Protein AF-A0A0R3WK91-F1 (afdb_monomer)

Mean predicted aligned error: 16.71 Å

Foldseek 3Di:
DDPPDDDPCVVQAWDWDDDQKIWTWHDDPQWIKIKIGHVVVRWIWIDTGHLVNLQVVCVVLVHPHSSSVSVQQNVQVVVVQWDWDDPDPFKIWTWGHNDPSRIDTDIIGTDPDVVVVVVVVVVSVVVVVVVVVVVVVVVVVVVVVVVVVPPDPPDPPPPDDPDDDPDDPVPDPDDPDPDDDPDPDDDDDD

Structure (mmCIF, N/CA/C/O backbone):
data_AF-A0A0R3WK91-F1
#
_entry.id   AF-A0A0R3WK91-F1
#
loop_
_atom_site.group_PDB
_atom_site.id
_atom_site.type_symbol
_atom_site.label_atom_id
_atom_site.label_alt_id
_atom_site.label_comp_id
_atom_site.label_asym_id
_atom_site.label_entity_id
_atom_site.label_seq_id
_atom_site.pdbx_PDB_ins_code
_atom_site.Cartn_x
_atom_site.Cartn_y
_atom_site.Cartn_z
_atom_site.occupancy
_atom_site.B_iso_or_equiv
_atom_site.auth_seq_id
_atom_site.auth_comp_id
_atom_site.auth_asym_id
_atom_site.auth_atom_id
_atom_site.pdbx_PDB_model_num
ATOM 1 N N . MET A 1 1 ? 32.119 3.044 0.133 1.00 29.30 1 MET A N 1
ATOM 2 C CA . MET A 1 1 ? 31.054 2.497 -0.737 1.00 29.30 1 MET A CA 1
ATOM 3 C C . MET A 1 1 ? 29.740 3.135 -0.315 1.00 29.30 1 MET A C 1
ATOM 5 O O . MET A 1 1 ? 29.339 2.924 0.821 1.00 29.30 1 MET A O 1
ATOM 9 N N . SER A 1 2 ? 29.138 3.989 -1.148 1.00 28.25 2 SER A N 1
ATOM 10 C CA . SER A 1 2 ? 27.915 4.719 -0.774 1.00 28.25 2 SER A CA 1
ATOM 11 C C . SER A 1 2 ? 26.669 3.855 -0.975 1.00 28.25 2 SER A C 1
ATOM 13 O O . SER A 1 2 ? 26.507 3.259 -2.035 1.00 28.25 2 SER A O 1
ATOM 15 N N . LEU A 1 3 ? 25.753 3.846 -0.002 1.00 29.84 3 LEU A N 1
ATOM 16 C CA . LEU A 1 3 ? 24.452 3.153 -0.061 1.00 29.84 3 LEU A CA 1
ATOM 17 C C . LEU A 1 3 ? 23.425 3.840 -0.994 1.00 29.84 3 LEU A C 1
ATOM 19 O O . LEU A 1 3 ? 22.225 3.606 -0.882 1.00 29.84 3 LEU A O 1
ATOM 23 N N . SER A 1 4 ? 23.881 4.720 -1.888 1.00 29.00 4 SER A N 1
ATOM 24 C CA . SER A 1 4 ? 23.057 5.621 -2.703 1.00 29.00 4 SER A CA 1
ATOM 25 C C . SER A 1 4 ? 22.951 5.222 -4.181 1.00 29.00 4 SER A C 1
ATOM 27 O O . SER A 1 4 ? 22.547 6.049 -4.994 1.00 29.00 4 SER A O 1
ATOM 29 N N . GLN A 1 5 ? 23.343 4.002 -4.558 1.00 31.45 5 GLN A N 1
ATOM 30 C CA . GLN A 1 5 ? 23.278 3.517 -5.941 1.00 31.45 5 GLN A CA 1
ATOM 31 C C . GLN A 1 5 ? 22.500 2.196 -6.044 1.00 31.45 5 GLN A C 1
ATOM 33 O O . GLN A 1 5 ? 22.639 1.312 -5.202 1.00 31.45 5 GLN A O 1
ATOM 38 N N . CYS A 1 6 ? 21.712 2.083 -7.119 1.00 29.53 6 CYS A N 1
ATOM 39 C CA . CYS A 1 6 ? 21.045 0.864 -7.600 1.00 29.53 6 CYS A CA 1
ATOM 40 C C . CYS A 1 6 ? 19.837 0.325 -6.806 1.00 29.53 6 CYS A C 1
ATOM 42 O O . CYS A 1 6 ? 19.610 -0.881 -6.770 1.00 29.53 6 CYS A O 1
ATOM 44 N N . LEU A 1 7 ? 18.985 1.209 -6.278 1.00 31.64 7 LEU A N 1
ATOM 45 C CA . LEU A 1 7 ? 17.574 0.881 -6.039 1.00 31.64 7 LEU A CA 1
ATOM 46 C C . LEU A 1 7 ? 16.682 1.994 -6.595 1.00 31.64 7 LEU A C 1
ATOM 48 O O . LEU A 1 7 ? 16.335 2.944 -5.889 1.00 31.64 7 LEU A O 1
ATOM 52 N N . ASP A 1 8 ? 16.291 1.856 -7.866 1.00 35.09 8 ASP A N 1
ATOM 53 C CA . ASP A 1 8 ? 15.274 2.705 -8.495 1.00 35.09 8 ASP A CA 1
ATOM 54 C C . ASP A 1 8 ? 13.862 2.317 -8.017 1.00 35.09 8 ASP A C 1
ATOM 56 O O . ASP A 1 8 ? 12.978 1.886 -8.752 1.00 35.09 8 ASP A O 1
ATOM 60 N N . LEU A 1 9 ? 13.655 2.483 -6.711 1.00 41.78 9 LEU A N 1
ATOM 61 C CA . LEU A 1 9 ? 12.388 2.281 -6.007 1.00 41.78 9 LEU A CA 1
ATOM 62 C C . LEU A 1 9 ? 11.279 3.223 -6.500 1.00 41.78 9 LEU A C 1
ATOM 64 O O . LEU A 1 9 ? 10.124 3.085 -6.094 1.00 41.78 9 LEU A O 1
ATOM 68 N N . SER A 1 10 ? 11.622 4.209 -7.330 1.00 46.94 10 SER A N 1
ATOM 69 C CA . SER A 1 10 ? 10.759 5.316 -7.712 1.00 46.94 10 SER A CA 1
ATOM 70 C C . SER A 1 10 ? 9.452 4.839 -8.366 1.00 46.94 10 SER A C 1
ATOM 72 O O . SER A 1 10 ? 8.410 5.407 -8.060 1.00 46.94 10 SER A O 1
ATOM 74 N N . ASN A 1 11 ? 9.463 3.787 -9.196 1.00 50.16 11 ASN A N 1
ATOM 75 C CA . ASN A 1 11 ? 8.261 3.236 -9.858 1.00 50.16 11 ASN A CA 1
ATOM 76 C C . ASN A 1 11 ? 7.317 2.450 -8.916 1.00 50.16 11 ASN A C 1
ATOM 78 O O . ASN A 1 11 ? 6.222 2.052 -9.323 1.00 50.16 11 ASN A O 1
ATOM 82 N N . THR A 1 12 ? 7.738 2.196 -7.673 1.00 53.62 12 THR A N 1
ATOM 83 C CA . THR A 1 12 ? 7.001 1.398 -6.670 1.00 53.62 12 THR A CA 1
ATOM 84 C C . THR A 1 12 ? 6.735 2.128 -5.353 1.00 53.62 12 THR A C 1
ATOM 86 O O . THR A 1 12 ? 6.006 1.604 -4.520 1.00 53.62 12 THR A O 1
ATOM 89 N N . ARG A 1 13 ? 7.334 3.309 -5.152 1.00 60.69 13 ARG A N 1
ATOM 90 C CA . ARG A 1 13 ? 7.220 4.109 -3.922 1.00 60.69 13 ARG A CA 1
ATOM 91 C C . ARG A 1 13 ? 5.871 4.792 -3.773 1.00 60.69 13 ARG A C 1
ATOM 93 O O . ARG A 1 13 ? 5.310 4.746 -2.688 1.00 60.69 13 ARG A O 1
ATOM 100 N N . ASP A 1 14 ? 5.388 5.393 -4.857 1.00 66.44 14 ASP A N 1
ATOM 101 C CA . ASP A 1 14 ? 4.089 6.054 -4.911 1.00 66.44 14 ASP A CA 1
ATOM 102 C C . ASP A 1 14 ? 3.107 5.160 -5.683 1.00 66.44 14 ASP A C 1
ATOM 104 O O . ASP A 1 14 ? 3.158 5.060 -6.912 1.00 66.44 14 ASP A O 1
ATOM 108 N N . PHE A 1 15 ? 2.224 4.473 -4.957 1.00 77.31 15 PHE A N 1
ATOM 109 C CA . PHE A 1 15 ? 1.194 3.594 -5.521 1.00 77.31 15 PHE A CA 1
ATOM 110 C C . PHE A 1 15 ? -0.187 4.053 -5.064 1.00 77.31 15 PHE A C 1
ATOM 112 O O . PHE A 1 15 ? -0.410 4.212 -3.872 1.00 77.31 15 PHE A O 1
ATOM 119 N N . VAL A 1 16 ? -1.107 4.233 -6.014 1.00 80.56 16 VAL A N 1
ATOM 120 C CA . VAL A 1 16 ? -2.511 4.589 -5.765 1.00 80.56 16 VAL A CA 1
ATOM 121 C C . VAL A 1 16 ? -3.394 3.513 -6.392 1.00 80.56 16 VAL A C 1
ATOM 123 O O . VAL A 1 16 ? -3.271 3.260 -7.594 1.00 80.56 16 VAL A O 1
ATOM 126 N N . HIS A 1 17 ? -4.286 2.937 -5.593 1.00 83.25 17 HIS A N 1
ATOM 127 C CA . HIS A 1 17 ? -5.437 2.145 -6.016 1.00 83.25 17 HIS A CA 1
ATOM 128 C C . HIS A 1 17 ? -6.713 2.964 -5.796 1.00 83.25 17 HIS A C 1
ATOM 130 O O . HIS A 1 17 ? -6.799 3.707 -4.819 1.00 83.25 17 HIS A O 1
ATOM 136 N N . VAL A 1 18 ? -7.676 2.841 -6.707 1.00 80.12 18 VAL A N 1
ATOM 137 C CA . VAL A 1 18 ? -8.985 3.502 -6.636 1.00 80.12 18 VAL A CA 1
ATOM 138 C C . VAL A 1 18 ? -10.025 2.475 -7.056 1.00 80.12 18 VAL A C 1
ATOM 140 O O . VAL A 1 18 ? -9.973 1.998 -8.191 1.00 80.12 18 VAL A O 1
ATOM 143 N N . ASP A 1 19 ? -10.921 2.141 -6.138 1.00 79.56 19 ASP A N 1
ATOM 144 C CA . ASP A 1 19 ? -12.059 1.246 -6.345 1.00 79.56 19 ASP A CA 1
ATOM 145 C C . ASP A 1 19 ? -13.214 1.714 -5.435 1.00 79.56 19 ASP A C 1
ATOM 147 O O . ASP A 1 19 ? -13.523 2.906 -5.451 1.00 79.56 19 ASP A O 1
ATOM 151 N N . GLU A 1 20 ? -13.818 0.840 -4.620 1.00 81.81 20 GLU A N 1
ATOM 152 C CA . GLU A 1 20 ? -14.732 1.252 -3.537 1.00 81.81 20 GLU A CA 1
ATOM 153 C C . GLU A 1 20 ? -13.998 2.097 -2.476 1.00 81.81 20 GLU A C 1
ATOM 155 O O . GLU A 1 20 ? -14.541 3.078 -1.968 1.00 81.81 20 GLU A O 1
ATOM 160 N N . GLU A 1 21 ? -12.723 1.794 -2.209 1.00 83.12 21 GLU A N 1
ATOM 161 C CA . GLU A 1 21 ? -11.829 2.631 -1.407 1.00 83.12 21 GLU A CA 1
ATOM 162 C C . GLU A 1 21 ? -10.628 3.168 -2.206 1.00 83.12 21 GLU A C 1
ATOM 164 O O . GLU A 1 21 ? -10.251 2.660 -3.267 1.00 83.12 21 GLU A O 1
ATOM 169 N N . VAL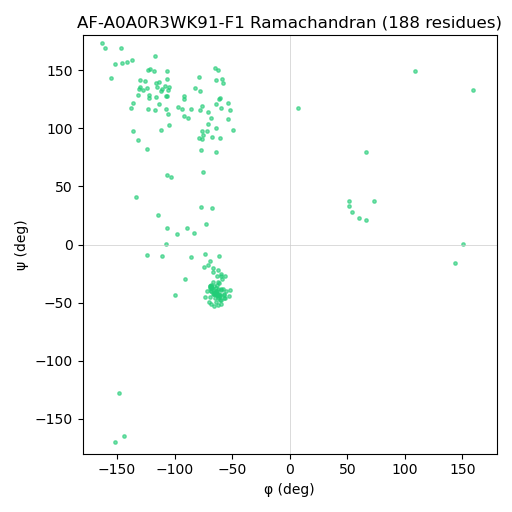 A 1 22 ? -9.987 4.212 -1.671 1.00 83.75 22 VAL A N 1
ATOM 170 C CA . VAL A 1 22 ? -8.737 4.762 -2.213 1.00 83.75 22 VAL A CA 1
ATOM 171 C C . VAL A 1 22 ? -7.582 4.357 -1.307 1.00 83.75 22 VAL A C 1
ATOM 173 O O . VAL A 1 22 ? -7.479 4.837 -0.179 1.00 83.75 22 VAL A O 1
ATOM 176 N N . ILE A 1 23 ? -6.689 3.501 -1.807 1.00 87.56 23 ILE A N 1
ATOM 177 C CA . ILE A 1 23 ? -5.503 3.034 -1.074 1.00 87.56 23 ILE A CA 1
ATOM 178 C C . ILE A 1 23 ? -4.267 3.701 -1.662 1.00 87.56 23 ILE A C 1
ATOM 180 O O . ILE A 1 23 ? -4.030 3.638 -2.868 1.00 87.56 23 ILE A O 1
ATOM 184 N N . PHE A 1 24 ? -3.455 4.315 -0.808 1.00 84.56 24 PHE A N 1
ATOM 185 C CA . PHE A 1 24 ? -2.259 5.037 -1.212 1.00 84.56 24 PHE A CA 1
ATOM 186 C C . PHE A 1 24 ? -1.034 4.643 -0.378 1.00 84.56 24 PHE A C 1
ATOM 188 O O . PHE A 1 24 ? -1.082 4.594 0.850 1.00 84.56 24 PHE A O 1
ATOM 195 N N . PHE A 1 25 ? 0.081 4.392 -1.061 1.00 85.50 25 PHE A N 1
ATOM 196 C CA . PHE A 1 25 ? 1.408 4.185 -0.487 1.00 85.50 25 PHE A CA 1
ATOM 197 C C . PHE A 1 25 ? 2.351 5.304 -0.931 1.00 85.50 25 PHE A C 1
ATOM 199 O O . PHE A 1 25 ? 2.392 5.601 -2.122 1.00 85.50 25 PHE A O 1
ATOM 206 N N . SER A 1 26 ? 3.148 5.850 -0.007 1.00 78.69 26 SER A N 1
ATOM 207 C CA . SER A 1 26 ? 4.256 6.776 -0.298 1.00 78.69 26 SER A CA 1
ATOM 208 C C . SER A 1 26 ? 5.461 6.505 0.593 1.00 78.69 26 SER A C 1
ATOM 210 O O . SER A 1 26 ? 5.303 6.029 1.717 1.00 78.69 26 SER A O 1
ATOM 212 N N . GLU A 1 27 ? 6.657 6.907 0.161 1.00 76.19 27 GLU A N 1
ATOM 213 C CA . GLU A 1 27 ? 7.785 7.078 1.083 1.00 76.19 27 GLU A CA 1
ATOM 214 C C . GLU A 1 27 ? 7.857 8.534 1.565 1.00 76.19 27 GLU A C 1
ATOM 216 O O . GLU A 1 27 ? 8.107 9.456 0.786 1.00 76.19 27 GLU A O 1
ATOM 221 N N . ILE A 1 28 ? 7.682 8.740 2.871 1.00 70.88 28 ILE A N 1
ATOM 222 C CA . ILE A 1 28 ? 7.851 10.038 3.535 1.00 70.88 28 ILE A CA 1
ATOM 223 C C . ILE A 1 28 ? 8.812 9.820 4.706 1.00 70.88 28 ILE A C 1
ATOM 225 O O . ILE A 1 28 ? 8.690 8.850 5.446 1.00 70.88 28 ILE A O 1
ATOM 229 N N . ASN A 1 29 ? 9.814 10.691 4.860 1.00 73.94 29 ASN A N 1
ATOM 230 C CA . ASN A 1 29 ? 10.773 10.654 5.975 1.00 73.94 29 ASN A CA 1
ATOM 231 C C . ASN A 1 29 ? 11.459 9.282 6.215 1.00 73.94 29 ASN A C 1
ATOM 233 O O . ASN A 1 29 ? 11.811 8.955 7.346 1.00 73.94 29 ASN A O 1
ATOM 237 N N . LYS A 1 30 ? 11.703 8.495 5.149 1.00 78.50 30 LYS A N 1
ATOM 238 C CA . LYS A 1 30 ? 12.278 7.125 5.183 1.00 78.50 30 LYS A CA 1
ATOM 239 C C . LYS A 1 30 ? 11.378 6.062 5.848 1.00 78.50 30 LYS A C 1
ATOM 241 O O . LYS A 1 30 ? 11.863 5.004 6.273 1.00 78.50 30 LYS A O 1
ATOM 246 N N . ALA A 1 31 ? 10.078 6.328 5.921 1.00 83.38 31 ALA A N 1
ATOM 247 C CA . ALA A 1 31 ? 9.035 5.379 6.286 1.00 83.38 31 ALA A CA 1
ATOM 248 C C . ALA A 1 31 ? 8.062 5.191 5.112 1.00 83.38 31 ALA A C 1
ATOM 250 O O . ALA A 1 31 ? 7.825 6.119 4.336 1.00 83.38 31 ALA A O 1
ATOM 251 N N . LEU A 1 32 ? 7.483 3.995 4.994 1.00 87.38 32 LEU A N 1
ATOM 252 C CA . LEU A 1 32 ? 6.327 3.767 4.133 1.00 87.38 32 LEU A CA 1
ATOM 253 C C . LEU A 1 32 ? 5.095 4.299 4.859 1.00 87.38 32 LEU A C 1
ATOM 255 O O . LEU A 1 32 ? 4.719 3.771 5.903 1.00 87.38 32 LEU A O 1
ATOM 259 N N . HIS A 1 33 ? 4.468 5.324 4.304 1.00 86.50 33 HIS A N 1
ATOM 260 C CA . HIS A 1 33 ? 3.160 5.774 4.743 1.00 86.50 33 HIS A CA 1
ATOM 261 C C . HIS A 1 33 ? 2.092 5.072 3.911 1.00 86.50 33 HIS A C 1
ATOM 263 O O . HIS A 1 33 ? 2.119 5.127 2.681 1.00 86.50 33 HIS A O 1
ATOM 269 N N . VAL A 1 34 ? 1.169 4.410 4.600 1.00 89.62 34 VAL A N 1
ATOM 270 C CA . VAL A 1 34 ? -0.040 3.817 4.031 1.00 89.62 34 VAL A CA 1
ATOM 271 C C . VAL A 1 34 ? -1.216 4.695 4.416 1.00 89.62 34 VAL A C 1
ATOM 273 O O . VAL A 1 34 ? -1.337 5.079 5.577 1.00 89.62 34 VAL A O 1
ATOM 276 N N . PHE A 1 35 ? -2.089 4.969 3.457 1.00 87.69 35 PHE A N 1
ATOM 277 C CA . PHE A 1 35 ? -3.353 5.6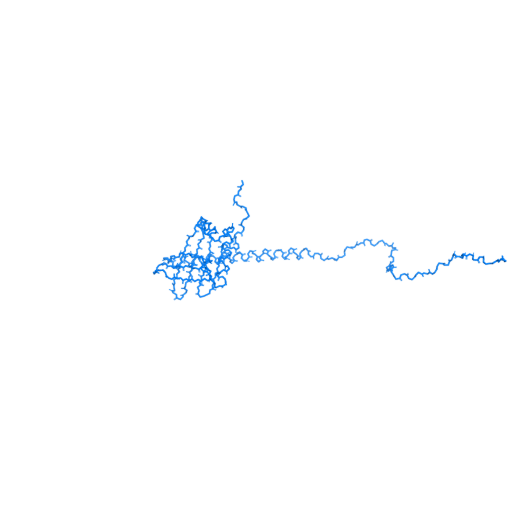62 3.644 1.00 87.69 35 PHE A CA 1
ATOM 278 C C . PHE A 1 35 ? -4.471 4.853 2.980 1.00 87.69 35 PHE A C 1
ATOM 280 O O . PHE A 1 35 ? -4.268 4.285 1.907 1.00 87.69 35 PHE A O 1
ATOM 287 N N . ALA A 1 36 ? -5.641 4.810 3.607 1.00 89.81 36 ALA A N 1
ATOM 288 C CA . ALA A 1 36 ? -6.854 4.210 3.064 1.00 89.81 36 ALA A CA 1
ATOM 289 C C . ALA A 1 36 ? -8.032 5.153 3.334 1.00 89.81 36 ALA A C 1
ATOM 291 O O . ALA A 1 36 ? -8.280 5.498 4.487 1.00 89.81 36 ALA A O 1
ATOM 292 N N . PHE A 1 37 ? -8.730 5.593 2.290 1.00 86.44 37 PHE A N 1
ATOM 293 C CA . PHE A 1 37 ? -9.917 6.443 2.391 1.00 86.44 37 PHE A CA 1
ATOM 294 C C . PHE A 1 37 ? -11.157 5.669 1.957 1.00 86.44 37 PHE A C 1
ATOM 296 O O . PHE A 1 37 ? -11.147 5.066 0.885 1.00 86.44 37 PHE A O 1
ATOM 303 N N . PHE A 1 38 ? -12.215 5.737 2.763 1.00 87.06 38 PHE A N 1
ATOM 304 C CA . PHE A 1 38 ? -13.497 5.081 2.520 1.00 87.06 38 PHE A CA 1
ATOM 305 C C . PHE A 1 38 ? -14.557 6.156 2.244 1.00 87.06 38 PHE A C 1
ATOM 307 O O . PHE A 1 38 ? -15.079 6.728 3.205 1.00 87.06 38 PHE A O 1
ATOM 314 N N . PRO A 1 39 ? -14.889 6.443 0.968 1.00 78.44 39 PRO A N 1
ATOM 315 C CA . PRO A 1 39 ? -15.876 7.458 0.600 1.00 78.44 39 PRO A CA 1
ATOM 316 C C . PRO A 1 39 ? -17.219 7.263 1.314 1.00 78.44 39 PRO A C 1
ATOM 318 O O . PRO A 1 39 ? -17.744 8.214 1.886 1.00 78.44 39 PRO A O 1
ATOM 321 N N . ASP A 1 40 ? -17.710 6.023 1.376 1.00 81.06 40 ASP A N 1
ATOM 322 C CA . ASP A 1 40 ? -19.000 5.671 1.989 1.00 81.06 40 ASP A CA 1
ATOM 323 C C . ASP A 1 40 ? -19.035 5.877 3.511 1.00 81.06 40 ASP A C 1
ATOM 32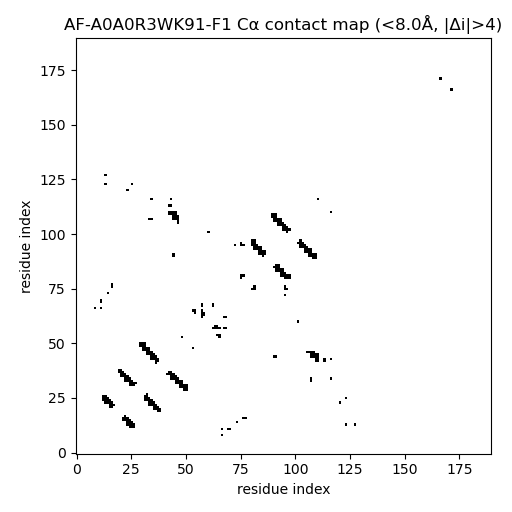5 O O . ASP A 1 40 ? -20.077 6.215 4.073 1.00 81.06 40 ASP A O 1
ATOM 329 N N . LYS A 1 41 ? -17.894 5.688 4.192 1.00 82.81 41 LYS A N 1
ATOM 330 C CA . LYS A 1 41 ? -17.747 5.976 5.630 1.00 82.81 41 LYS A CA 1
ATOM 331 C C . LYS A 1 41 ? -17.389 7.449 5.892 1.00 82.81 41 LYS A C 1
ATOM 333 O O . LYS A 1 41 ? -17.384 7.871 7.046 1.00 82.81 41 LYS A O 1
ATOM 338 N N . GLY A 1 42 ? -17.051 8.208 4.846 1.00 79.25 42 GLY A N 1
ATOM 339 C CA . GLY A 1 42 ? -16.577 9.587 4.929 1.00 79.25 42 GLY A CA 1
ATOM 340 C C . GLY A 1 42 ? -15.286 9.761 5.731 1.00 79.25 42 GLY A C 1
ATOM 341 O O . GLY A 1 42 ? -15.068 10.846 6.244 1.00 79.25 42 GLY A O 1
ATOM 342 N N . CYS A 1 43 ? -14.458 8.720 5.891 1.00 84.50 43 CYS A N 1
ATOM 343 C CA . CYS A 1 43 ? -13.301 8.751 6.791 1.00 84.50 43 CYS A CA 1
ATOM 344 C C . CYS A 1 43 ? -12.040 8.116 6.184 1.00 84.50 43 CYS A C 1
ATOM 346 O O . CYS A 1 43 ? -12.093 7.301 5.256 1.00 84.50 43 CYS A O 1
ATOM 348 N N . GLY A 1 44 ? -10.880 8.493 6.727 1.00 88.69 44 GLY A N 1
ATOM 349 C CA . GLY A 1 44 ? -9.577 7.963 6.330 1.00 88.69 44 GLY A CA 1
ATOM 350 C C . GLY A 1 44 ? -8.815 7.308 7.480 1.00 88.69 44 GLY A C 1
ATOM 351 O O . GLY A 1 44 ? -8.929 7.719 8.632 1.00 88.69 44 GLY A O 1
ATOM 352 N N . TYR A 1 45 ? -7.981 6.329 7.143 1.00 91.19 45 TYR A N 1
ATOM 353 C CA . TYR A 1 45 ? -7.042 5.652 8.034 1.00 91.19 45 TYR A CA 1
ATOM 354 C C . TYR A 1 45 ? -5.623 5.777 7.484 1.00 91.19 45 TYR A C 1
ATOM 356 O O . TYR A 1 45 ? -5.412 5.853 6.272 1.00 91.19 45 TYR A O 1
ATOM 364 N N . SER A 1 46 ? -4.635 5.793 8.372 1.00 91.00 46 SER A N 1
ATOM 365 C CA . SER A 1 46 ? -3.228 5.955 8.023 1.00 91.00 46 SER A CA 1
ATOM 366 C C . SER A 1 46 ? -2.297 5.159 8.938 1.00 91.00 46 SER A C 1
ATOM 368 O O . SER A 1 46 ? -2.641 4.829 10.070 1.00 91.00 46 SER A O 1
ATOM 370 N N . GLY A 1 47 ? -1.101 4.846 8.450 1.00 90.94 47 GLY A N 1
ATOM 371 C CA . GLY A 1 47 ? -0.048 4.199 9.231 1.00 90.94 47 GLY A CA 1
ATOM 372 C C . GLY A 1 47 ? 1.328 4.515 8.659 1.00 90.94 47 GLY A C 1
ATOM 373 O O . GLY A 1 47 ? 1.488 4.606 7.442 1.00 90.94 47 GLY A O 1
ATOM 374 N N . SER A 1 48 ? 2.325 4.694 9.528 1.00 90.62 48 SER A N 1
ATOM 375 C CA . SER A 1 48 ? 3.719 4.934 9.137 1.00 90.62 48 SER A CA 1
ATOM 376 C C . SER A 1 48 ? 4.592 3.757 9.567 1.00 90.62 48 SER A C 1
ATOM 378 O O . SER A 1 48 ? 4.668 3.419 10.748 1.00 90.62 48 SER A O 1
ATOM 380 N N . PHE A 1 49 ? 5.249 3.122 8.600 1.00 91.31 49 PHE A N 1
ATOM 381 C CA . PHE A 1 49 ? 6.000 1.885 8.784 1.00 91.31 49 PHE A CA 1
ATOM 382 C C . PHE A 1 49 ? 7.480 2.118 8.496 1.00 91.31 49 PHE A C 1
ATOM 384 O O . PHE A 1 49 ? 7.879 2.443 7.375 1.00 91.31 49 PHE A O 1
ATOM 391 N N . SER A 1 50 ? 8.318 1.958 9.521 1.00 91.19 50 SER A N 1
ATOM 392 C CA . SER A 1 50 ? 9.753 2.223 9.407 1.00 91.19 50 SER A CA 1
ATOM 393 C C . SER A 1 50 ? 10.445 1.256 8.438 1.00 91.19 50 SER A C 1
ATOM 395 O O . SER A 1 50 ? 10.072 0.089 8.308 1.00 91.19 50 SER A O 1
ATOM 397 N N . THR A 1 51 ? 11.534 1.708 7.808 1.00 89.38 51 THR A N 1
ATOM 398 C CA . THR A 1 51 ? 12.371 0.846 6.951 1.00 89.38 51 THR A CA 1
ATOM 399 C C . THR A 1 51 ? 12.890 -0.408 7.686 1.00 89.38 51 THR A C 1
ATOM 401 O O . THR A 1 51 ? 13.129 -1.435 7.050 1.00 89.38 51 THR A O 1
ATOM 404 N N . LEU A 1 52 ? 13.051 -0.360 9.017 1.00 91.00 52 LEU A N 1
ATOM 405 C CA . LEU A 1 52 ? 13.427 -1.527 9.828 1.00 91.00 52 LEU A CA 1
ATOM 406 C C . LEU A 1 52 ? 12.284 -2.545 9.911 1.00 91.00 52 LEU A C 1
ATOM 408 O O . LEU A 1 52 ? 12.497 -3.705 9.566 1.00 91.00 52 LEU A O 1
ATOM 412 N N . PHE A 1 53 ? 11.071 -2.097 10.247 1.00 93.00 53 PHE A N 1
ATOM 413 C CA . PHE A 1 53 ? 9.876 -2.945 10.260 1.00 93.00 53 PHE A CA 1
ATOM 414 C C . PHE A 1 53 ? 9.643 -3.606 8.893 1.00 93.00 53 PHE A C 1
ATOM 416 O O . PHE A 1 53 ? 9.471 -4.818 8.805 1.00 93.00 53 PHE A O 1
ATOM 423 N N . LEU A 1 54 ? 9.740 -2.845 7.797 1.00 91.31 54 LEU A N 1
ATOM 424 C CA . LEU A 1 54 ? 9.589 -3.389 6.439 1.00 91.31 54 LEU A CA 1
ATOM 425 C C . LEU A 1 54 ? 10.662 -4.437 6.096 1.00 91.31 54 LEU A C 1
ATOM 427 O O . LEU A 1 54 ? 10.385 -5.380 5.357 1.00 91.31 54 LEU A O 1
ATOM 431 N N . ARG A 1 55 ? 11.881 -4.308 6.638 1.00 92.44 55 ARG A N 1
ATOM 432 C CA . ARG A 1 55 ? 12.958 -5.298 6.470 1.00 92.44 55 ARG A CA 1
ATOM 433 C C . ARG A 1 55 ? 12.686 -6.582 7.252 1.00 92.44 55 ARG A C 1
ATOM 435 O O . ARG A 1 55 ? 12.977 -7.664 6.750 1.00 92.44 55 ARG A O 1
ATOM 442 N N . GLU A 1 56 ? 12.155 -6.469 8.464 1.00 94.25 56 GLU A N 1
ATOM 443 C CA . GLU A 1 56 ? 11.740 -7.617 9.276 1.00 94.25 56 GLU A CA 1
ATOM 444 C C . GLU A 1 56 ? 10.561 -8.345 8.632 1.00 94.25 56 GLU A C 1
ATOM 446 O O . GLU A 1 56 ? 10.596 -9.566 8.508 1.00 94.25 56 GLU A O 1
ATOM 451 N N . MET A 1 57 ? 9.581 -7.604 8.110 1.00 91.81 57 MET A N 1
ATOM 452 C CA . MET A 1 57 ? 8.468 -8.161 7.341 1.00 91.81 57 MET A CA 1
ATOM 453 C C . MET A 1 57 ? 8.944 -8.841 6.053 1.00 91.81 57 MET A C 1
ATOM 455 O O . MET A 1 57 ? 8.521 -9.959 5.777 1.00 91.81 57 MET A O 1
ATOM 459 N N . ALA A 1 58 ? 9.873 -8.238 5.302 1.00 91.94 58 ALA A N 1
ATOM 460 C CA . ALA A 1 58 ? 10.452 -8.879 4.121 1.00 91.94 58 ALA A CA 1
ATOM 461 C C . ALA A 1 58 ? 11.095 -10.233 4.475 1.00 91.94 58 ALA A C 1
ATOM 463 O O . ALA A 1 58 ? 10.799 -11.232 3.830 1.00 91.94 58 ALA A O 1
ATOM 464 N N . ARG A 1 59 ? 11.889 -10.292 5.555 1.00 93.56 59 ARG A N 1
ATOM 465 C CA . ARG A 1 59 ? 12.494 -11.541 6.052 1.00 93.56 59 ARG A CA 1
ATOM 466 C C . ARG A 1 59 ? 11.466 -12.560 6.544 1.00 93.56 59 ARG A C 1
ATOM 468 O O . ARG A 1 59 ? 11.628 -13.739 6.280 1.00 93.56 59 ARG A O 1
ATOM 475 N N . LYS A 1 60 ? 10.424 -12.122 7.257 1.00 92.25 60 LYS A N 1
ATOM 476 C CA . LYS A 1 60 ? 9.382 -12.997 7.827 1.00 92.25 60 LYS A CA 1
ATOM 477 C C . LYS A 1 60 ? 8.577 -13.749 6.759 1.00 92.25 60 LYS A C 1
ATOM 479 O O . LYS A 1 60 ? 8.038 -14.810 7.053 1.00 92.25 60 LYS A O 1
ATOM 484 N N . PHE A 1 61 ? 8.482 -13.187 5.556 1.00 90.88 61 PHE A N 1
ATOM 485 C CA . PHE A 1 61 ? 7.760 -13.754 4.415 1.00 90.88 61 PHE A CA 1
ATOM 486 C C . PHE A 1 61 ? 8.704 -14.130 3.251 1.00 90.88 61 PHE A C 1
ATOM 488 O O . PHE A 1 61 ? 8.283 -14.134 2.097 1.00 90.88 61 PHE A O 1
ATOM 495 N N . ASP A 1 62 ? 9.983 -14.404 3.546 1.00 92.94 62 ASP A N 1
ATOM 496 C CA . ASP A 1 62 ? 11.013 -14.872 2.600 1.00 92.94 62 ASP A CA 1
ATOM 497 C C . ASP A 1 62 ? 11.217 -14.010 1.331 1.00 92.94 62 ASP A C 1
ATOM 499 O O . ASP A 1 62 ? 11.693 -14.474 0.291 1.00 92.94 62 ASP A O 1
ATOM 503 N N . PHE A 1 63 ? 10.932 -12.706 1.410 1.00 91.44 63 PHE A N 1
ATOM 504 C CA . PHE A 1 63 ? 11.273 -11.753 0.355 1.00 91.44 63 PHE A CA 1
ATOM 505 C C . PHE A 1 63 ? 12.759 -11.381 0.408 1.00 91.44 63 PHE A C 1
ATOM 507 O O . PHE A 1 63 ? 13.288 -10.963 1.440 1.00 91.44 63 PHE A O 1
ATOM 514 N N . SER A 1 64 ? 13.421 -11.426 -0.751 1.00 90.56 64 SER A N 1
ATOM 515 C CA . SER A 1 64 ? 14.848 -11.101 -0.893 1.00 90.56 64 SER A CA 1
ATOM 516 C C . SER A 1 64 ? 15.206 -9.668 -0.472 1.00 90.56 64 SER A C 1
ATOM 518 O O . SER A 1 64 ? 16.339 -9.405 -0.068 1.00 90.56 64 SER A O 1
ATOM 520 N N . ASN A 1 65 ? 14.260 -8.728 -0.569 1.00 89.44 65 ASN A N 1
ATOM 521 C CA . ASN A 1 65 ? 14.408 -7.338 -0.148 1.00 89.44 65 ASN A CA 1
ATOM 522 C C . ASN A 1 65 ? 13.037 -6.637 0.003 1.00 89.44 65 ASN A C 1
ATOM 524 O O . ASN A 1 65 ? 11.991 -7.169 -0.370 1.00 89.44 65 ASN A O 1
ATOM 528 N N . ILE A 1 66 ? 13.056 -5.403 0.523 1.00 89.38 66 ILE A N 1
ATOM 529 C CA . ILE A 1 66 ? 11.856 -4.564 0.708 1.00 89.38 66 ILE A CA 1
ATOM 530 C C . ILE A 1 66 ? 11.168 -4.245 -0.633 1.00 89.38 66 ILE A C 1
ATOM 532 O O . ILE A 1 66 ? 9.947 -4.158 -0.684 1.00 89.38 66 ILE A O 1
ATOM 536 N N . HIS A 1 67 ? 11.910 -4.095 -1.733 1.00 86.19 67 HIS A N 1
ATOM 537 C CA . HIS A 1 67 ? 11.317 -3.784 -3.038 1.00 86.19 67 HIS A CA 1
ATOM 538 C C . HIS A 1 67 ? 10.432 -4.934 -3.547 1.00 86.19 67 HIS A C 1
ATOM 540 O O . HIS A 1 67 ? 9.308 -4.688 -3.974 1.00 86.19 67 HIS A O 1
ATOM 546 N N . SER A 1 68 ? 10.877 -6.187 -3.406 1.00 89.06 68 SER A N 1
ATOM 547 C CA . SER A 1 68 ? 10.079 -7.378 -3.728 1.00 89.06 68 SER A CA 1
ATOM 548 C C . SER A 1 68 ? 8.813 -7.490 -2.870 1.00 89.06 68 SER A C 1
ATOM 550 O O . SER A 1 68 ? 7.756 -7.833 -3.395 1.00 89.06 68 SER A O 1
ATOM 552 N N . LEU A 1 69 ? 8.896 -7.133 -1.583 1.00 90.38 69 LEU A N 1
ATOM 553 C CA . LEU A 1 69 ? 7.736 -7.039 -0.689 1.00 90.38 69 LEU A CA 1
ATOM 554 C C . LEU A 1 69 ? 6.724 -5.979 -1.173 1.00 90.38 69 LEU A C 1
ATOM 556 O O . LEU A 1 69 ? 5.523 -6.242 -1.200 1.00 90.38 69 LEU A O 1
ATOM 560 N N . LEU A 1 70 ? 7.197 -4.793 -1.575 1.00 89.56 70 LEU A N 1
ATOM 561 C CA . LEU A 1 70 ? 6.340 -3.699 -2.058 1.00 89.56 70 LEU A CA 1
ATOM 562 C C . LEU A 1 70 ? 5.702 -4.002 -3.423 1.00 89.56 70 LEU A C 1
ATOM 564 O O . LEU A 1 70 ? 4.534 -3.675 -3.626 1.00 89.56 70 LEU A O 1
ATOM 568 N N . ILE A 1 71 ? 6.426 -4.663 -4.336 1.00 88.19 71 ILE A N 1
ATOM 569 C CA . ILE A 1 71 ? 5.862 -5.173 -5.599 1.00 88.19 71 ILE A CA 1
ATOM 570 C C . ILE A 1 71 ? 4.741 -6.169 -5.297 1.00 88.19 71 ILE A C 1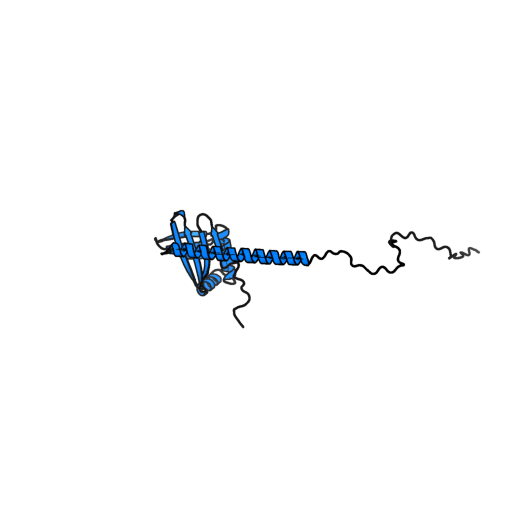
ATOM 572 O O . ILE A 1 71 ? 3.620 -5.986 -5.763 1.00 88.19 71 ILE A O 1
ATOM 576 N N . TRP A 1 72 ? 5.005 -7.166 -4.447 1.00 91.44 72 TRP A N 1
ATOM 577 C CA . TRP A 1 72 ? 3.996 -8.150 -4.057 1.00 91.44 72 TRP A CA 1
ATOM 578 C C . TRP A 1 72 ? 2.762 -7.487 -3.430 1.00 91.44 72 TRP A C 1
ATOM 580 O O . TRP A 1 72 ? 1.640 -7.835 -3.789 1.00 91.44 72 TRP A O 1
ATOM 590 N N . ALA A 1 73 ? 2.944 -6.499 -2.548 1.00 90.50 73 ALA A N 1
ATOM 591 C CA . ALA A 1 73 ? 1.841 -5.760 -1.930 1.00 90.50 73 ALA A CA 1
ATOM 592 C C . ALA A 1 73 ? 0.986 -5.032 -2.982 1.00 90.50 73 ALA A C 1
ATOM 594 O O . ALA A 1 73 ? -0.238 -5.178 -3.001 1.00 90.50 73 ALA A O 1
ATOM 595 N N . ARG A 1 74 ? 1.634 -4.322 -3.916 1.00 88.75 74 ARG A N 1
ATOM 596 C CA . ARG A 1 74 ? 0.984 -3.679 -5.067 1.00 88.75 74 ARG A CA 1
ATOM 597 C C . ARG A 1 74 ? 0.210 -4.679 -5.929 1.00 88.75 74 ARG A C 1
ATOM 599 O O . ARG A 1 74 ? -0.911 -4.369 -6.332 1.00 88.75 74 ARG A O 1
ATOM 606 N N . ASP A 1 75 ? 0.765 -5.857 -6.195 1.00 89.00 75 ASP A N 1
ATOM 607 C CA . ASP A 1 75 ? 0.109 -6.894 -7.001 1.00 89.00 75 ASP A CA 1
ATOM 608 C C . ASP A 1 75 ? -1.105 -7.500 -6.282 1.00 89.00 75 ASP A C 1
ATOM 610 O O . ASP A 1 75 ? -2.127 -7.784 -6.911 1.00 89.00 75 ASP A O 1
ATOM 614 N N . ARG A 1 76 ? -1.039 -7.670 -4.951 1.00 91.56 76 ARG A N 1
ATOM 615 C CA . ARG A 1 76 ? -2.199 -8.094 -4.150 1.00 91.56 76 ARG A CA 1
ATOM 616 C C . ARG A 1 76 ? -3.308 -7.053 -4.158 1.00 91.56 76 ARG A C 1
ATOM 618 O O . ARG A 1 76 ? -4.459 -7.442 -4.328 1.00 91.56 76 ARG A O 1
ATOM 625 N N . ILE A 1 77 ? -2.979 -5.768 -4.045 1.00 89.75 77 ILE A N 1
ATOM 626 C CA . ILE A 1 77 ? -3.984 -4.698 -4.085 1.00 89.75 77 ILE A CA 1
ATOM 627 C C . ILE A 1 77 ? -4.592 -4.573 -5.481 1.00 89.75 77 ILE A C 1
ATOM 629 O O . ILE A 1 77 ? -5.801 -4.678 -5.640 1.00 89.75 77 ILE A O 1
ATOM 633 N N . SER A 1 78 ? -3.757 -4.473 -6.516 1.00 87.06 78 SER A N 1
ATOM 634 C CA . SER A 1 78 ? -4.217 -4.350 -7.907 1.00 87.06 78 SER A CA 1
ATOM 635 C C . SER A 1 78 ? -5.082 -5.538 -8.355 1.00 87.06 78 SER A C 1
ATOM 637 O O . SER A 1 78 ? -5.971 -5.374 -9.183 1.00 87.06 78 SER A O 1
ATOM 639 N N . GLY A 1 79 ? -4.842 -6.730 -7.797 1.00 88.00 79 GLY A N 1
ATOM 640 C CA . GLY A 1 79 ? -5.643 -7.934 -8.025 1.00 88.00 79 GLY A CA 1
ATOM 641 C C . GLY A 1 79 ? -6.830 -8.137 -7.073 1.00 88.00 79 GLY A C 1
ATOM 642 O O . GLY A 1 79 ? -7.318 -9.266 -7.010 1.00 88.00 79 GLY A O 1
ATOM 643 N N . LYS A 1 80 ? -7.247 -7.117 -6.303 1.00 88.19 80 LYS A N 1
ATOM 644 C CA . LYS A 1 80 ? -8.326 -7.168 -5.290 1.00 88.19 80 LYS A CA 1
ATOM 645 C C . LYS A 1 80 ? -8.194 -8.319 -4.277 1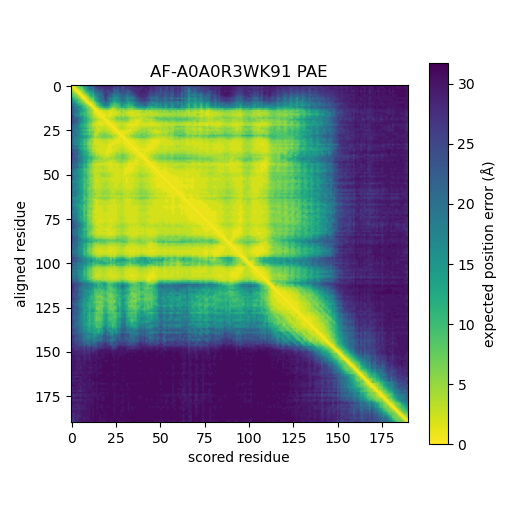.00 88.19 80 LYS A C 1
ATOM 647 O O . LYS A 1 80 ? -9.166 -8.954 -3.880 1.00 88.19 80 LYS A O 1
ATOM 652 N N . ARG A 1 81 ? -6.959 -8.627 -3.862 1.00 92.81 81 ARG A N 1
ATOM 653 C CA . ARG A 1 81 ? -6.627 -9.648 -2.848 1.00 92.81 81 ARG A CA 1
ATOM 654 C C . ARG A 1 81 ? -6.212 -8.988 -1.542 1.00 92.81 81 ARG A C 1
ATOM 656 O O . ARG A 1 81 ? -5.088 -9.178 -1.077 1.00 92.81 81 ARG A O 1
ATOM 663 N N . TYR A 1 82 ? -7.110 -8.197 -0.978 1.00 93.06 82 TYR A N 1
ATOM 664 C CA . TYR A 1 82 ? -6.940 -7.542 0.310 1.00 93.06 82 TYR A CA 1
ATOM 665 C C . TYR A 1 82 ? -8.288 -7.425 1.023 1.00 93.06 82 TYR A C 1
ATOM 667 O O . TYR A 1 82 ? -9.335 -7.687 0.435 1.00 93.06 82 TYR A O 1
ATOM 675 N N . SER A 1 83 ? -8.251 -7.055 2.296 1.00 93.81 83 SER A N 1
ATOM 676 C CA . SER A 1 83 ? -9.431 -6.745 3.091 1.00 93.81 83 SER A CA 1
ATOM 677 C C . SER A 1 83 ? -9.093 -5.751 4.194 1.00 93.81 83 SER A C 1
ATOM 679 O O . SER A 1 83 ? -7.953 -5.668 4.664 1.00 93.81 83 SER A O 1
ATOM 681 N N . PHE A 1 84 ? -10.110 -5.022 4.634 1.00 93.62 84 PHE A N 1
ATOM 682 C CA . PHE A 1 84 ? -10.064 -4.199 5.832 1.00 93.62 84 PHE A CA 1
ATOM 683 C C . PHE A 1 84 ? -10.966 -4.824 6.894 1.00 93.62 84 PHE A C 1
ATOM 685 O O . PHE A 1 84 ? -12.083 -5.246 6.605 1.00 93.62 84 PHE A O 1
ATOM 692 N N . GLN A 1 85 ? -10.458 -4.922 8.118 1.00 94.06 85 GLN A N 1
ATOM 693 C CA . GLN A 1 85 ? -11.194 -5.409 9.278 1.00 94.06 85 GLN A CA 1
ATOM 694 C C . GLN A 1 85 ? -11.158 -4.326 10.353 1.00 94.06 85 GLN A C 1
ATOM 696 O O . GLN A 1 85 ? -10.080 -4.003 10.854 1.00 94.06 85 GLN A O 1
ATOM 701 N N . ASP A 1 86 ? -12.321 -3.788 10.710 1.00 91.88 86 ASP A N 1
ATOM 702 C CA . ASP A 1 86 ? -12.460 -2.864 11.836 1.00 91.88 86 ASP A CA 1
ATOM 703 C C . ASP A 1 86 ? -12.007 -3.588 13.129 1.00 91.88 86 ASP A C 1
ATOM 705 O O . ASP A 1 86 ? -12.431 -4.715 13.404 1.00 91.88 86 ASP A O 1
ATOM 709 N N . VAL A 1 87 ? -11.073 -2.987 13.878 1.00 91.75 87 VAL A N 1
ATOM 710 C CA . VAL A 1 87 ? -10.537 -3.522 15.150 1.00 91.75 87 VAL A CA 1
ATOM 711 C C . VAL A 1 87 ? -11.221 -2.833 16.331 1.00 91.75 87 VAL A C 1
ATOM 713 O O . VAL A 1 87 ? -11.627 -3.494 17.284 1.00 91.75 87 VAL A O 1
ATOM 716 N N . ASP A 1 88 ? -11.371 -1.515 16.230 1.00 90.12 88 ASP A N 1
ATOM 717 C CA . ASP A 1 88 ? -12.148 -0.642 17.109 1.00 90.12 88 ASP A CA 1
ATOM 718 C C . ASP A 1 88 ? -12.625 0.581 16.285 1.00 90.12 88 ASP A C 1
ATOM 720 O O . ASP A 1 88 ? -12.522 0.567 15.057 1.00 90.12 88 ASP A O 1
ATOM 724 N N . SER A 1 89 ? -13.182 1.626 16.912 1.00 83.31 89 SER A N 1
ATOM 725 C CA . SER A 1 89 ? -13.677 2.807 16.177 1.00 83.31 89 SER A CA 1
ATOM 726 C C . SER A 1 89 ? -12.572 3.630 15.502 1.00 83.31 89 SER A C 1
ATOM 728 O O . SER A 1 89 ? -12.835 4.321 14.516 1.00 83.31 89 SER A O 1
ATOM 730 N N . GLU A 1 90 ? -11.340 3.535 16.007 1.00 90.06 90 GLU A N 1
ATOM 731 C CA . GLU A 1 90 ? -10.187 4.326 15.580 1.00 90.06 90 GLU A CA 1
ATOM 732 C C . GLU A 1 90 ? -9.132 3.497 14.837 1.00 90.06 90 GLU A C 1
ATOM 734 O O . GLU A 1 90 ? -8.212 4.066 14.261 1.00 90.06 90 GLU A O 1
ATOM 739 N N . ASN A 1 91 ? -9.230 2.166 14.815 1.00 93.00 91 ASN A N 1
ATOM 740 C CA . ASN A 1 91 ? -8.225 1.290 14.217 1.00 93.00 91 ASN A CA 1
ATOM 741 C C . ASN A 1 91 ? -8.827 0.269 13.253 1.00 93.00 91 ASN A C 1
ATOM 743 O O . ASN A 1 91 ? -9.781 -0.445 13.562 1.00 93.00 91 ASN A O 1
ATOM 747 N N . VAL A 1 92 ? -8.166 0.120 12.107 1.00 94.94 92 VAL A N 1
ATOM 748 C CA . VAL A 1 92 ? -8.487 -0.865 11.075 1.00 94.94 92 VAL A CA 1
ATOM 749 C C . VAL A 1 92 ? -7.258 -1.718 10.783 1.00 94.94 92 VAL A C 1
ATOM 751 O O . VAL A 1 92 ? -6.144 -1.224 10.603 1.00 94.94 92 VAL A O 1
ATOM 754 N N . ARG A 1 93 ? -7.460 -3.031 10.690 1.00 96.00 93 ARG A N 1
ATOM 755 C CA . ARG A 1 93 ? -6.464 -3.981 10.199 1.00 96.00 93 ARG A CA 1
ATOM 756 C C . ARG A 1 93 ? -6.602 -4.111 8.687 1.00 96.00 93 ARG A C 1
ATOM 758 O O . ARG A 1 93 ? -7.541 -4.730 8.193 1.00 96.00 93 ARG A O 1
ATOM 765 N N . PHE A 1 94 ? -5.630 -3.575 7.963 1.00 95.50 94 PHE A N 1
ATOM 766 C CA . PHE A 1 94 ? -5.478 -3.762 6.526 1.00 95.50 94 PHE A CA 1
ATOM 767 C C . PHE A 1 94 ? -4.689 -5.044 6.252 1.00 95.50 94 PHE A C 1
ATOM 769 O O . PHE A 1 94 ? -3.529 -5.149 6.647 1.00 95.50 94 PHE A O 1
ATOM 776 N N . THR A 1 95 ? -5.298 -6.029 5.596 1.00 94.94 95 THR A N 1
ATOM 777 C CA . THR A 1 95 ? -4.664 -7.316 5.279 1.00 94.94 95 THR A CA 1
ATOM 778 C C . THR A 1 95 ? -4.539 -7.497 3.775 1.00 94.94 95 THR A C 1
ATOM 780 O O . THR A 1 95 ? -5.522 -7.405 3.052 1.00 94.94 95 THR A O 1
ATOM 783 N N . MET A 1 96 ? -3.333 -7.797 3.299 1.00 94.31 96 MET A N 1
ATOM 784 C CA . MET A 1 96 ? -3.027 -8.113 1.903 1.00 94.31 96 MET A CA 1
ATOM 785 C C . MET A 1 96 ? -2.717 -9.604 1.765 1.00 94.31 96 MET A C 1
ATOM 787 O O . MET A 1 96 ? -1.954 -10.152 2.556 1.00 94.31 96 MET A O 1
ATOM 791 N N . GLY A 1 97 ? -3.258 -10.251 0.736 1.00 90.69 97 GLY A N 1
ATOM 792 C CA . GLY A 1 97 ? -3.128 -11.686 0.484 1.00 90.69 97 GLY A CA 1
ATOM 793 C C . GLY A 1 97 ? -4.430 -12.459 0.719 1.00 90.69 97 GLY A C 1
ATOM 794 O O . GLY A 1 97 ? -5.252 -12.108 1.561 1.00 90.69 97 GLY A O 1
ATOM 795 N N . SER A 1 98 ? -4.615 -13.546 -0.033 1.00 74.62 98 SER A N 1
ATOM 796 C CA . SER A 1 98 ? -5.834 -14.375 -0.021 1.00 74.62 98 SER A CA 1
ATOM 797 C C . SER A 1 98 ? -5.661 -15.738 0.665 1.00 74.62 98 SER A C 1
ATOM 799 O O . SER A 1 98 ? -6.591 -16.536 0.676 1.00 74.62 98 SER A O 1
ATOM 801 N N . VAL A 1 99 ? -4.468 -16.044 1.185 1.00 82.12 99 VAL A N 1
ATOM 802 C CA . VAL A 1 99 ? -4.130 -17.328 1.823 1.00 82.12 99 VAL A CA 1
ATOM 803 C C . VAL A 1 99 ? -3.434 -17.026 3.144 1.00 82.12 99 VAL A C 1
ATOM 805 O O . VAL A 1 99 ? -2.465 -16.274 3.141 1.00 82.12 99 VAL A O 1
ATOM 808 N N . LEU A 1 100 ? -3.891 -17.624 4.250 1.00 76.69 100 LEU A N 1
ATOM 809 C CA . LEU A 1 100 ? -3.418 -17.330 5.616 1.00 76.69 100 LEU A CA 1
ATOM 810 C C . LEU A 1 100 ? -1.887 -17.391 5.777 1.00 76.69 100 LEU A C 1
ATOM 812 O O . LEU A 1 100 ? -1.301 -16.543 6.441 1.00 76.69 100 LEU A O 1
ATOM 816 N N . SER A 1 101 ? -1.221 -18.356 5.134 1.00 76.94 101 SER A N 1
ATOM 817 C CA . SER A 1 101 ? 0.245 -18.501 5.173 1.00 76.94 101 SER A CA 1
ATOM 818 C C . SER A 1 101 ? 1.012 -17.395 4.435 1.00 76.94 101 SER A C 1
ATOM 820 O O . SER A 1 101 ? 2.216 -17.262 4.614 1.00 76.94 101 SER A O 1
ATOM 822 N N . HIS A 1 102 ? 0.324 -16.605 3.610 1.00 81.94 102 HIS A N 1
ATOM 823 C CA . HIS A 1 102 ? 0.875 -15.530 2.785 1.00 81.94 102 HIS A CA 1
ATOM 824 C C . HIS A 1 102 ? 0.012 -14.264 2.917 1.00 81.94 102 HIS A C 1
ATOM 826 O O . HIS A 1 102 ? -0.292 -13.598 1.924 1.00 81.94 102 HIS A O 1
ATOM 832 N N . GLN A 1 103 ? -0.427 -13.963 4.142 1.00 90.75 103 GLN A N 1
ATOM 833 C CA . GLN A 1 103 ? -1.157 -12.744 4.473 1.00 90.75 103 GLN A CA 1
ATOM 834 C C . GLN A 1 103 ? -0.289 -11.783 5.276 1.00 90.75 103 GLN A C 1
ATOM 836 O O . GLN A 1 103 ? 0.272 -12.140 6.310 1.00 90.75 103 GLN A O 1
ATOM 841 N N . LEU A 1 104 ? -0.215 -10.542 4.801 1.00 91.50 104 LEU A N 1
ATOM 842 C CA . LEU A 1 104 ? 0.459 -9.450 5.481 1.00 91.50 104 LEU A CA 1
ATOM 843 C C . LEU A 1 104 ? -0.585 -8.490 6.039 1.00 91.50 104 LEU A C 1
ATOM 845 O O . LEU A 1 104 ? -1.305 -7.856 5.271 1.00 91.50 104 LEU A O 1
ATOM 849 N N . SER A 1 105 ? -0.634 -8.357 7.362 1.00 93.06 105 SER A N 1
ATOM 850 C CA . SER A 1 105 ? -1.521 -7.412 8.042 1.00 93.06 105 SER A CA 1
ATOM 851 C C . SER A 1 105 ? -0.746 -6.208 8.575 1.00 93.06 105 SER A C 1
ATOM 853 O O . SER A 1 105 ? 0.281 -6.360 9.236 1.00 93.06 105 SER A O 1
ATOM 855 N N . LEU A 1 106 ? -1.276 -5.019 8.310 1.00 94.25 106 LEU A N 1
ATOM 856 C CA . LEU A 1 106 ? -0.848 -3.732 8.845 1.00 94.25 106 LEU A CA 1
ATOM 857 C C . LEU A 1 106 ? -1.993 -3.153 9.682 1.00 94.25 106 LEU A C 1
ATOM 859 O O . LEU A 1 106 ? -3.155 -3.247 9.290 1.00 94.25 106 LEU A O 1
ATOM 863 N N . GLN A 1 107 ? -1.680 -2.551 10.825 1.00 94.81 107 GLN A N 1
ATOM 864 C CA . GLN A 1 107 ? -2.656 -1.770 11.584 1.00 94.81 107 GLN A CA 1
ATOM 865 C C . GLN A 1 107 ? -2.574 -0.311 11.136 1.00 94.81 107 GLN A C 1
ATOM 867 O O . GLN A 1 107 ? -1.487 0.264 11.104 1.00 94.81 107 GLN A O 1
ATOM 872 N N . LEU A 1 108 ? -3.718 0.256 10.767 1.00 94.69 108 LEU A N 1
ATOM 873 C CA . LEU A 1 108 ? -3.890 1.659 10.415 1.00 94.69 108 LEU A CA 1
ATOM 874 C C . LEU A 1 108 ? -4.784 2.308 11.472 1.00 94.69 108 LEU A C 1
ATOM 876 O O . LEU A 1 108 ? -5.771 1.706 11.897 1.00 94.69 108 LEU A O 1
ATOM 880 N N . SER A 1 109 ? -4.460 3.533 11.863 1.00 94.00 109 SER A N 1
ATOM 881 C CA . SER A 1 109 ? -5.255 4.333 12.796 1.00 94.00 109 SER A CA 1
ATOM 882 C C . SER A 1 109 ? -5.971 5.450 12.043 1.00 94.00 109 SER A C 1
ATOM 884 O O . SER A 1 109 ? -5.493 5.918 11.005 1.00 94.00 109 SER A O 1
ATOM 886 N N . ARG A 1 110 ? -7.141 5.856 12.528 1.00 90.88 110 ARG A N 1
ATOM 887 C CA . ARG A 1 110 ? -7.983 6.879 11.918 1.00 90.88 110 ARG A CA 1
ATOM 888 C C . ARG A 1 110 ? -7.210 8.187 11.798 1.00 90.88 110 ARG A C 1
ATOM 890 O O . ARG A 1 110 ? -6.443 8.565 12.679 1.00 90.88 110 ARG A O 1
ATOM 897 N N . SER A 1 111 ? -7.383 8.865 10.673 1.00 86.00 111 SER A N 1
ATOM 898 C CA . SER A 1 111 ? -6.814 10.186 10.460 1.00 86.00 111 SER A CA 1
ATOM 899 C C . SER A 1 111 ? -7.636 11.211 11.240 1.00 86.00 111 SER A C 1
ATOM 901 O O . SER A 1 111 ? -8.823 11.374 10.976 1.00 86.00 111 SER A O 1
ATOM 903 N N . GLU A 1 112 ? -7.003 11.907 12.186 1.00 76.12 112 GLU A N 1
ATOM 904 C CA . GLU A 1 112 ? -7.634 12.989 12.959 1.00 76.12 112 GLU A CA 1
ATOM 905 C C . GLU A 1 112 ? -7.981 14.213 12.091 1.00 76.12 112 GLU A C 1
ATOM 907 O O . GLU A 1 112 ? -8.824 15.023 12.470 1.00 76.12 112 GLU A O 1
ATOM 912 N N . ASN A 1 113 ? -7.337 14.356 10.925 1.00 70.69 113 ASN A N 1
ATOM 913 C CA . ASN A 1 113 ? -7.548 15.472 10.012 1.00 70.69 113 ASN A CA 1
ATOM 914 C C . ASN A 1 113 ? -7.643 15.010 8.549 1.00 70.69 113 ASN A C 1
ATOM 916 O O . ASN A 1 113 ? -6.645 14.857 7.842 1.00 70.69 113 ASN A O 1
ATOM 920 N N . GLU A 1 114 ? -8.873 14.868 8.064 1.00 66.62 114 GLU A N 1
ATOM 921 C CA . GLU A 1 114 ? -9.174 14.490 6.679 1.00 66.62 114 GLU A CA 1
ATOM 922 C C . GLU A 1 114 ? -8.618 15.488 5.650 1.00 66.62 114 GLU A C 1
ATOM 924 O O . GLU A 1 114 ? -8.292 15.091 4.530 1.00 66.62 114 GLU A O 1
ATOM 929 N N . THR A 1 115 ? -8.411 16.762 6.014 1.00 67.81 115 THR A N 1
ATOM 930 C CA . THR A 1 115 ? -7.767 17.718 5.096 1.00 67.81 115 THR A CA 1
ATOM 931 C C . THR A 1 115 ? -6.295 17.391 4.854 1.00 67.81 115 THR A C 1
ATOM 933 O O . THR A 1 115 ? -5.844 17.501 3.715 1.00 67.81 115 THR A O 1
ATOM 936 N N . ASP A 1 116 ? -5.560 16.894 5.855 1.00 64.06 116 ASP A N 1
ATOM 937 C CA . ASP A 1 116 ? -4.178 16.434 5.665 1.00 64.06 116 ASP A CA 1
ATOM 938 C C . ASP A 1 116 ? -4.122 15.165 4.806 1.00 64.06 116 ASP A C 1
ATOM 940 O O . ASP A 1 116 ? -3.219 15.020 3.978 1.00 64.06 116 ASP A O 1
ATOM 944 N N . LEU A 1 117 ? -5.119 14.283 4.932 1.00 66.06 117 LEU A N 1
ATOM 945 C CA . LEU A 1 117 ? -5.279 13.094 4.090 1.00 66.06 117 LEU A CA 1
ATOM 946 C C . LEU A 1 117 ? -5.525 13.473 2.617 1.00 66.06 117 LEU A C 1
ATOM 948 O O . LEU A 1 117 ? -4.824 12.991 1.724 1.00 66.06 117 LEU A O 1
ATOM 952 N N . VAL A 1 118 ? -6.468 14.385 2.360 1.00 68.31 118 VAL A N 1
ATOM 953 C CA . VAL A 1 118 ? -6.770 14.903 1.013 1.00 68.31 118 VAL A CA 1
ATOM 954 C C . VAL A 1 118 ? -5.574 15.663 0.434 1.00 68.31 118 VAL A C 1
ATOM 956 O O . VAL A 1 118 ? -5.243 15.485 -0.737 1.00 68.31 118 VAL A O 1
ATOM 959 N N . VAL A 1 119 ? -4.862 16.455 1.240 1.00 68.75 119 VAL A N 1
ATOM 960 C CA . VAL A 1 119 ? -3.639 17.157 0.818 1.00 68.75 119 VAL A CA 1
ATOM 961 C C . VAL A 1 119 ? -2.495 16.180 0.525 1.00 68.75 119 VAL A C 1
ATOM 963 O O . VAL A 1 119 ? -1.741 16.404 -0.425 1.00 68.75 119 VAL A O 1
ATOM 966 N N . ALA A 1 120 ? -2.350 15.092 1.288 1.00 63.78 120 ALA A N 1
ATOM 967 C CA . ALA A 1 120 ? -1.369 14.042 1.015 1.00 63.78 120 ALA A CA 1
ATOM 968 C C . ALA A 1 120 ? -1.682 13.311 -0.302 1.00 63.78 120 ALA A C 1
ATOM 970 O O . ALA A 1 120 ? -0.791 13.178 -1.145 1.00 63.78 120 ALA A O 1
ATOM 971 N N . LEU A 1 121 ? -2.946 12.931 -0.519 1.00 67.69 121 LEU A N 1
ATOM 972 C CA . LEU A 1 121 ? -3.434 12.344 -1.771 1.00 67.69 121 LEU A CA 1
ATOM 973 C C . LEU A 1 121 ? -3.223 13.291 -2.963 1.00 67.69 121 LEU A C 1
ATOM 975 O O . LEU A 1 121 ? -2.662 12.881 -3.977 1.00 67.69 121 LEU A O 1
ATOM 979 N N . ALA A 1 122 ? -3.582 14.570 -2.838 1.00 67.81 122 ALA A N 1
ATOM 980 C CA . ALA A 1 122 ? -3.388 15.565 -3.893 1.00 67.81 122 ALA A CA 1
ATOM 981 C C . ALA A 1 122 ? -1.899 15.761 -4.234 1.00 67.81 122 ALA A C 1
ATOM 983 O O . ALA A 1 122 ? -1.522 15.718 -5.404 1.00 67.81 122 ALA A O 1
ATOM 984 N N . LYS A 1 123 ? -1.023 15.897 -3.226 1.00 67.12 123 LYS A N 1
ATOM 985 C CA . LYS A 1 123 ? 0.437 15.985 -3.427 1.00 67.12 123 LYS A CA 1
ATOM 986 C C . LYS A 1 123 ? 0.996 14.738 -4.117 1.00 67.12 123 LYS A C 1
ATOM 988 O O . LYS A 1 123 ? 1.882 14.858 -4.961 1.00 67.12 123 LYS A O 1
ATOM 993 N N . ALA A 1 124 ? 0.490 13.556 -3.780 1.00 61.47 124 ALA A N 1
ATOM 994 C CA . ALA A 1 124 ? 0.900 12.301 -4.394 1.00 61.47 124 ALA A CA 1
ATOM 995 C C . ALA A 1 124 ? 0.450 12.168 -5.852 1.00 61.47 124 ALA A C 1
ATOM 997 O O . ALA A 1 124 ? 1.250 11.805 -6.716 1.00 61.47 124 ALA A O 1
ATOM 998 N N . LEU A 1 125 ? -0.808 12.508 -6.140 1.00 67.56 125 LEU A N 1
ATOM 999 C CA . LEU A 1 125 ? -1.353 12.524 -7.496 1.00 67.56 125 LEU A CA 1
ATOM 1000 C C . LEU A 1 125 ? -0.606 13.531 -8.379 1.00 67.56 125 LEU A C 1
ATOM 1002 O O . LEU A 1 125 ? -0.222 13.176 -9.489 1.00 67.56 125 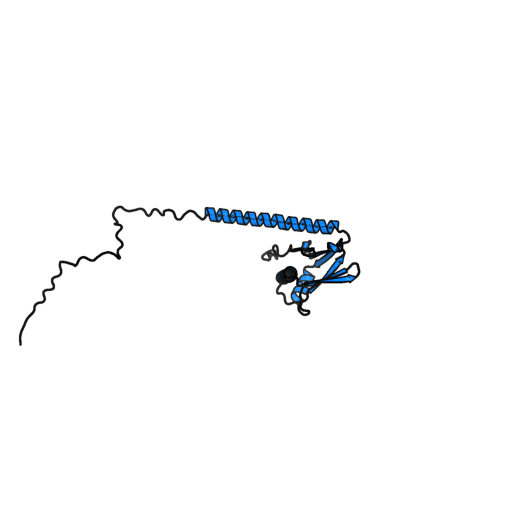LEU A O 1
ATOM 1006 N N . LEU A 1 126 ? -0.295 14.726 -7.863 1.00 68.69 126 LEU A N 1
ATOM 1007 C CA . LEU A 1 126 ? 0.512 15.727 -8.569 1.00 68.69 126 LEU A CA 1
ATOM 1008 C C . LEU A 1 126 ? 1.941 15.237 -8.855 1.00 68.69 126 LEU A C 1
ATOM 1010 O O . LEU A 1 126 ? 2.416 15.386 -9.977 1.00 68.69 126 LEU A O 1
ATOM 1014 N N . ARG A 1 127 ? 2.618 14.594 -7.890 1.00 67.25 127 ARG A N 1
ATOM 1015 C CA . ARG A 1 127 ? 3.938 13.966 -8.123 1.00 67.25 127 ARG A CA 1
ATOM 1016 C C . ARG A 1 127 ? 3.870 12.876 -9.192 1.00 67.25 127 ARG A C 1
ATOM 1018 O O . ARG A 1 127 ? 4.741 12.808 -10.056 1.00 67.25 127 ARG A O 1
ATOM 1025 N N . LYS A 1 128 ? 2.833 12.034 -9.148 1.00 65.06 128 LYS A N 1
ATOM 1026 C CA . LYS A 1 128 ? 2.597 10.980 -10.142 1.00 65.06 128 LYS A CA 1
ATOM 1027 C C . LYS A 1 128 ? 2.341 11.575 -11.530 1.00 65.06 128 LYS A C 1
ATOM 1029 O O . LYS A 1 128 ? 2.897 11.068 -12.497 1.00 65.06 128 LYS A O 1
ATOM 1034 N N . GLN A 1 129 ? 1.551 12.645 -11.626 1.00 68.88 129 GLN A N 1
ATOM 1035 C CA . GLN A 1 129 ? 1.265 13.332 -12.884 1.00 68.88 129 GLN A CA 1
ATOM 1036 C C . GLN A 1 129 ? 2.518 13.996 -13.468 1.00 68.88 129 GLN A C 1
ATOM 1038 O O . GLN A 1 129 ? 2.871 13.683 -14.600 1.00 68.88 129 GLN A O 1
ATOM 1043 N N . ALA A 1 130 ? 3.235 14.816 -12.692 1.00 70.44 130 ALA A N 1
ATOM 1044 C CA . ALA A 1 130 ? 4.466 15.473 -13.140 1.00 70.44 130 ALA A CA 1
ATOM 1045 C C . ALA A 1 130 ? 5.497 14.458 -13.662 1.00 70.44 130 ALA A C 1
ATOM 1047 O O . ALA A 1 130 ? 6.106 14.650 -14.708 1.00 70.44 130 ALA A O 1
ATOM 1048 N N . ARG A 1 131 ? 5.622 13.310 -12.989 1.00 67.31 131 ARG A N 1
ATOM 1049 C CA . ARG A 1 131 ? 6.468 12.202 -13.438 1.00 67.31 131 ARG A CA 1
ATOM 1050 C C . ARG A 1 131 ? 5.969 11.534 -14.725 1.00 67.31 131 ARG A C 1
ATOM 1052 O O . ARG A 1 131 ? 6.779 11.130 -15.553 1.00 67.31 131 ARG A O 1
ATOM 1059 N N . VAL A 1 132 ? 4.658 11.357 -14.898 1.00 71.25 132 VAL A N 1
ATOM 1060 C CA . VAL A 1 132 ? 4.100 10.846 -16.164 1.00 71.25 132 VAL A CA 1
ATOM 1061 C C . VAL A 1 132 ? 4.400 11.828 -17.295 1.00 71.25 132 VAL A C 1
ATOM 1063 O O . VAL A 1 132 ? 4.800 11.391 -18.367 1.00 71.25 132 VAL A O 1
ATOM 1066 N N . GLU A 1 133 ? 4.299 13.133 -17.049 1.00 74.06 133 GLU A N 1
ATOM 1067 C CA . GLU A 1 133 ? 4.666 14.182 -18.006 1.00 74.06 133 GLU A CA 1
ATOM 1068 C C . GLU A 1 133 ? 6.174 14.166 -18.324 1.00 74.06 133 GLU A C 1
ATOM 1070 O O . GLU A 1 133 ? 6.541 14.216 -19.497 1.00 74.06 133 GLU A O 1
ATOM 1075 N N . GLU A 1 134 ? 7.053 13.987 -17.330 1.00 75.69 134 GLU A N 1
ATOM 1076 C CA . GLU A 1 134 ? 8.498 13.775 -17.532 1.00 75.69 134 GLU A CA 1
ATOM 1077 C C . GLU A 1 134 ? 8.799 12.515 -18.360 1.00 75.69 134 GLU A C 1
ATOM 1079 O O . GLU A 1 134 ? 9.618 12.566 -19.275 1.00 75.69 134 GLU A O 1
ATOM 1084 N N . LEU A 1 135 ? 8.125 11.393 -18.085 1.00 69.31 135 LEU A N 1
ATOM 1085 C CA . LEU A 1 135 ? 8.292 10.143 -18.835 1.00 69.31 135 LEU A CA 1
ATOM 1086 C C . LEU A 1 135 ? 7.761 10.256 -20.270 1.00 69.31 135 LEU A C 1
ATOM 1088 O O . LEU A 1 135 ? 8.402 9.761 -21.195 1.00 69.31 135 LEU A O 1
ATOM 1092 N N . VAL A 1 136 ? 6.625 10.927 -20.477 1.00 72.62 136 VAL A N 1
ATOM 1093 C CA . VAL A 1 136 ? 6.086 11.230 -21.812 1.00 72.62 136 VAL A CA 1
ATOM 1094 C C . VAL A 1 136 ? 7.043 12.144 -22.571 1.00 72.62 136 VAL A C 1
ATOM 1096 O O . VAL A 1 136 ? 7.332 11.878 -23.736 1.00 72.62 136 VAL A O 1
ATOM 1099 N N . LYS A 1 137 ? 7.598 13.167 -21.910 1.00 77.75 137 LYS A N 1
ATOM 1100 C CA . LYS A 1 137 ? 8.596 14.063 -22.495 1.00 77.75 137 LYS A CA 1
ATOM 1101 C C . LYS A 1 137 ? 9.866 13.305 -22.881 1.00 77.75 137 LYS A C 1
ATOM 1103 O O . LYS A 1 137 ? 10.238 13.355 -24.048 1.00 77.75 137 LYS A O 1
ATOM 1108 N N . ALA A 1 138 ? 10.463 12.538 -21.970 1.00 72.50 138 ALA A N 1
ATOM 1109 C CA . ALA A 1 138 ? 11.655 11.734 -22.242 1.00 72.50 138 ALA A CA 1
ATOM 1110 C C . ALA A 1 138 ? 11.422 10.708 -23.366 1.00 72.50 138 ALA A C 1
ATOM 1112 O O . ALA A 1 138 ? 12.275 10.535 -24.232 1.00 72.50 138 ALA A O 1
ATOM 1113 N N . ASN A 1 139 ? 10.244 10.075 -23.413 1.00 72.38 139 ASN A N 1
ATOM 1114 C CA . ASN A 1 139 ? 9.881 9.165 -24.499 1.00 72.38 139 ASN A CA 1
ATOM 1115 C C . ASN A 1 139 ? 9.672 9.911 -25.832 1.00 72.38 139 ASN A C 1
ATOM 1117 O O . ASN A 1 139 ? 10.055 9.407 -26.881 1.00 72.38 139 ASN A O 1
ATOM 1121 N N . SER A 1 140 ? 9.126 11.133 -25.813 1.00 72.69 140 SER A N 1
ATOM 1122 C CA . SER A 1 140 ? 9.018 11.979 -27.011 1.00 72.69 140 SER A CA 1
ATOM 1123 C C . SER A 1 140 ? 10.381 12.484 -27.497 1.00 72.69 140 SER A C 1
ATOM 1125 O O . SER A 1 140 ? 10.618 12.537 -28.698 1.00 72.69 140 SER A O 1
ATOM 1127 N N . GLU A 1 141 ? 11.310 12.787 -26.588 1.00 74.00 141 GLU A N 1
ATOM 1128 C CA . GLU A 1 141 ? 12.692 13.155 -26.907 1.00 74.00 141 GLU A CA 1
ATOM 1129 C C . GLU A 1 141 ? 13.458 11.955 -27.477 1.00 74.00 141 GLU A C 1
ATOM 1131 O O . GLU A 1 141 ? 14.158 12.110 -28.474 1.00 74.00 141 GLU A O 1
ATOM 1136 N N . PHE A 1 142 ? 13.253 10.753 -26.931 1.00 67.94 142 PHE A N 1
ATOM 1137 C CA . PHE A 1 142 ? 13.808 9.505 -27.458 1.00 67.94 142 PHE A CA 1
ATOM 1138 C C . PHE A 1 142 ? 13.223 9.133 -28.832 1.00 67.94 142 PHE A C 1
ATOM 1140 O O . PHE A 1 142 ? 13.969 8.780 -29.739 1.00 67.94 142 PHE A O 1
ATOM 1147 N N . LEU A 1 143 ? 11.910 9.283 -29.040 1.00 64.69 143 LEU A N 1
ATOM 1148 C CA . LEU A 1 143 ? 11.278 9.099 -30.354 1.00 64.69 143 LEU A CA 1
ATOM 1149 C C . LEU A 1 143 ? 11.729 10.158 -31.369 1.00 64.69 143 LEU A C 1
ATOM 1151 O O . LEU A 1 143 ? 11.918 9.839 -32.538 1.00 64.69 143 LEU A O 1
ATOM 1155 N N . ASN A 1 144 ? 11.953 11.401 -30.939 1.00 61.59 144 ASN A N 1
ATOM 1156 C CA . ASN A 1 144 ? 12.538 12.433 -31.792 1.00 61.59 144 ASN A CA 1
ATOM 1157 C C . ASN A 1 144 ? 14.004 12.123 -32.124 1.00 61.59 144 ASN A C 1
ATOM 1159 O O . ASN A 1 144 ? 14.407 12.330 -33.262 1.00 61.59 144 ASN A O 1
ATOM 1163 N N . GLN A 1 145 ? 14.784 11.575 -31.186 1.00 60.16 145 GLN A N 1
ATOM 1164 C CA . GLN A 1 145 ? 16.136 11.078 -31.460 1.00 60.16 145 GLN A CA 1
ATOM 1165 C C . GLN A 1 145 ? 16.114 9.897 -32.434 1.00 60.16 145 GLN A C 1
ATOM 1167 O O . GLN A 1 145 ? 16.888 9.918 -33.378 1.00 60.16 145 GLN A O 1
ATOM 1172 N N . LEU A 1 146 ? 15.185 8.944 -32.306 1.00 57.88 146 LEU A N 1
ATOM 1173 C CA . LEU A 1 146 ? 15.003 7.859 -33.281 1.00 57.88 146 LEU A CA 1
ATOM 1174 C C . LEU A 1 146 ? 14.565 8.366 -34.665 1.00 57.88 146 LEU A C 1
ATOM 1176 O O . LEU A 1 146 ? 15.056 7.869 -35.668 1.00 57.88 146 LEU A O 1
ATOM 1180 N N . ASN A 1 147 ? 13.714 9.394 -34.739 1.00 51.81 147 ASN A N 1
ATOM 1181 C CA . ASN A 1 147 ? 13.355 10.056 -36.003 1.00 51.81 147 ASN A CA 1
ATOM 1182 C C . ASN A 1 147 ? 14.512 10.891 -36.601 1.00 51.81 147 ASN A C 1
ATOM 1184 O O . ASN A 1 147 ? 14.468 11.237 -37.779 1.00 51.81 147 ASN A O 1
ATOM 1188 N N . ILE A 1 148 ? 15.536 11.232 -35.809 1.00 52.97 148 ILE A N 1
ATOM 1189 C CA . ILE A 1 148 ? 16.785 11.877 -36.259 1.00 52.97 148 ILE A CA 1
ATOM 1190 C C . ILE A 1 148 ? 17.854 10.817 -36.605 1.00 52.97 148 ILE A C 1
ATOM 1192 O O . ILE A 1 148 ? 18.659 11.036 -37.509 1.00 52.97 148 ILE A O 1
ATOM 1196 N N . GLU A 1 149 ? 17.825 9.656 -35.941 1.00 46.69 149 GLU A N 1
ATOM 1197 C CA . GLU A 1 149 ? 18.582 8.433 -36.253 1.00 46.69 149 GLU A CA 1
ATOM 1198 C C . GLU A 1 149 ? 17.920 7.548 -37.323 1.00 46.69 149 GLU A C 1
ATOM 1200 O O . GLU A 1 149 ? 18.441 6.479 -37.644 1.00 46.69 149 GLU A O 1
ATOM 1205 N N . ASP A 1 150 ? 16.873 8.049 -37.985 1.00 43.47 150 ASP A N 1
ATOM 1206 C CA . ASP A 1 150 ? 16.437 7.577 -39.299 1.00 43.47 150 ASP A CA 1
ATOM 1207 C C . ASP A 1 150 ? 16.874 8.556 -40.416 1.00 43.47 150 ASP A C 1
ATOM 1209 O O . ASP A 1 150 ? 16.041 9.047 -41.191 1.00 43.47 150 ASP A O 1
ATOM 1213 N N . PRO A 1 151 ? 18.190 8.858 -40.584 1.00 43.81 151 PRO A N 1
ATOM 1214 C CA . PRO A 1 151 ? 18.676 9.274 -41.876 1.00 43.81 151 PRO A CA 1
ATOM 1215 C C . PRO A 1 151 ? 18.551 8.039 -42.759 1.00 43.81 151 PRO A C 1
ATOM 1217 O O . PRO A 1 151 ? 19.452 7.201 -42.840 1.00 43.81 151 PRO A O 1
ATOM 1220 N N . THR A 1 152 ? 17.400 7.961 -43.421 1.00 45.38 152 THR A N 1
ATOM 1221 C CA . THR A 1 152 ? 17.208 7.409 -44.756 1.00 45.38 152 THR A CA 1
ATOM 1222 C C . THR A 1 152 ? 18.466 6.741 -45.302 1.00 45.38 152 THR A C 1
ATOM 1224 O O . THR A 1 152 ? 19.450 7.419 -45.620 1.00 45.38 152 THR A O 1
ATOM 1227 N N . SER A 1 153 ? 18.406 5.436 -45.567 1.00 39.66 153 SER A N 1
ATOM 1228 C CA . SER A 1 153 ? 19.437 4.720 -46.338 1.00 39.66 153 SER A CA 1
ATOM 1229 C C . SER A 1 153 ? 19.492 5.154 -47.825 1.00 39.66 153 SER A C 1
ATOM 1231 O O . SER A 1 153 ? 19.861 4.394 -48.725 1.00 39.66 153 SER A O 1
ATOM 1233 N N . SER A 1 154 ? 19.167 6.420 -48.108 1.00 44.03 154 SER A N 1
ATOM 1234 C CA . SER A 1 154 ? 19.264 7.085 -49.394 1.00 44.03 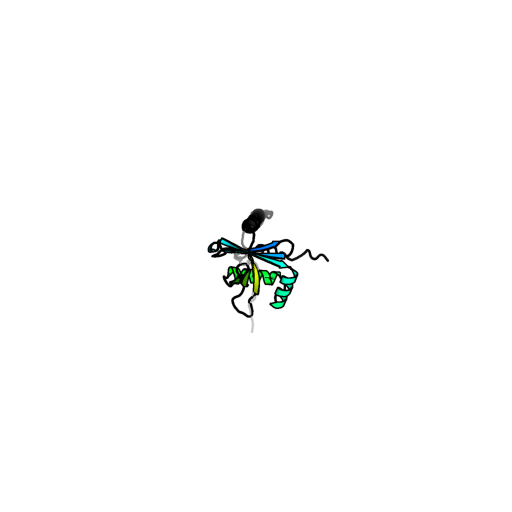154 SER A CA 1
ATOM 1235 C C . SER A 1 154 ? 20.723 7.347 -49.764 1.00 44.03 154 SER A C 1
ATOM 1237 O O . SER A 1 154 ? 21.327 8.371 -49.445 1.00 44.03 154 SER A O 1
ATOM 1239 N N . SER A 1 155 ? 21.249 6.443 -50.581 1.00 45.41 155 SER A N 1
ATOM 1240 C CA . SER A 1 155 ? 22.429 6.653 -51.418 1.00 45.41 155 SER A CA 1
ATOM 1241 C C . SER A 1 155 ? 23.762 6.849 -50.683 1.00 45.41 155 SER A C 1
ATOM 1243 O O . SER A 1 155 ? 24.390 7.908 -50.729 1.00 45.41 155 SER A O 1
ATOM 1245 N N . SER A 1 156 ? 24.344 5.729 -50.245 1.00 42.62 156 SER A N 1
ATOM 1246 C CA . SER A 1 156 ? 25.788 5.583 -50.440 1.00 42.62 156 SER A CA 1
ATOM 1247 C C . SER A 1 156 ? 26.074 5.628 -51.951 1.00 42.62 156 SER A C 1
ATOM 1249 O O . SER A 1 156 ? 26.030 4.620 -52.660 1.00 42.62 156 SER A O 1
ATOM 1251 N N . LYS A 1 157 ? 26.341 6.832 -52.480 1.00 49.16 157 LYS A N 1
ATOM 1252 C CA . LYS A 1 157 ? 26.883 7.033 -53.831 1.00 49.16 157 LYS A CA 1
ATOM 1253 C C . LYS A 1 157 ? 28.278 6.405 -53.887 1.00 49.16 157 LYS A C 1
ATOM 1255 O O . LYS A 1 157 ? 29.293 7.097 -53.836 1.00 49.16 157 LYS A O 1
ATOM 1260 N N . LYS A 1 158 ? 28.336 5.076 -54.042 1.00 48.94 158 LYS A N 1
ATOM 1261 C CA . LYS A 1 158 ? 29.528 4.395 -54.544 1.00 48.94 158 LYS A CA 1
ATOM 1262 C C . LYS A 1 158 ? 29.906 5.093 -55.843 1.00 48.94 158 LYS A C 1
ATOM 1264 O O . LYS A 1 158 ? 29.133 5.099 -56.801 1.00 48.94 158 LYS A O 1
ATOM 1269 N N . ARG A 1 159 ? 31.081 5.719 -55.821 1.00 50.16 159 ARG A N 1
ATOM 1270 C CA . ARG A 1 159 ? 31.719 6.426 -56.930 1.00 50.16 159 ARG A CA 1
ATOM 1271 C C . ARG A 1 159 ? 31.703 5.507 -58.155 1.00 50.16 159 ARG A C 1
ATOM 1273 O O . ARG A 1 159 ? 32.522 4.598 -58.241 1.00 50.16 159 ARG A O 1
ATOM 1280 N N . ARG A 1 160 ? 30.733 5.696 -59.062 1.00 48.62 160 ARG A N 1
ATOM 1281 C CA . ARG A 1 160 ? 30.639 4.932 -60.315 1.00 48.62 160 ARG A CA 1
ATOM 1282 C C . ARG A 1 160 ? 31.872 5.268 -61.147 1.00 48.62 160 ARG A C 1
ATOM 1284 O O . ARG A 1 160 ? 31.915 6.310 -61.795 1.00 48.62 160 ARG A O 1
ATOM 1291 N N . THR A 1 161 ? 32.867 4.392 -61.131 1.00 51.22 161 THR A N 1
ATOM 1292 C CA . THR A 1 161 ? 33.883 4.356 -62.177 1.00 51.22 161 THR A CA 1
ATOM 1293 C C . THR A 1 161 ? 33.187 4.049 -63.499 1.00 51.22 161 THR A C 1
ATOM 1295 O O . THR A 1 161 ? 32.439 3.076 -63.618 1.00 51.22 161 THR A O 1
ATOM 1298 N N . SER A 1 162 ? 33.402 4.913 -64.490 1.00 44.72 162 SER A N 1
ATOM 1299 C CA . SER A 1 162 ? 32.967 4.663 -65.863 1.00 44.72 162 SER A CA 1
ATOM 1300 C C . SER A 1 162 ? 33.643 3.384 -66.365 1.00 44.72 162 SER A C 1
ATOM 1302 O O . SER A 1 162 ? 34.871 3.330 -66.400 1.00 44.72 162 SER A O 1
ATOM 1304 N N . GLY A 1 163 ? 32.865 2.347 -66.700 1.00 54.81 163 GLY A N 1
ATOM 1305 C CA . GLY A 1 163 ? 33.396 1.117 -67.306 1.00 54.81 163 GLY A CA 1
ATOM 1306 C C . GLY A 1 163 ? 32.748 -0.212 -66.897 1.00 54.81 163 GLY A C 1
ATOM 1307 O O . GLY A 1 163 ? 32.935 -1.195 -67.607 1.00 54.81 163 GLY A O 1
ATOM 1308 N N . MET A 1 164 ? 31.972 -0.289 -65.806 1.00 56.88 164 MET A N 1
ATOM 1309 C CA . MET A 1 164 ? 31.328 -1.554 -65.398 1.00 56.88 164 MET A CA 1
ATOM 1310 C C . MET A 1 164 ? 29.872 -1.664 -65.872 1.00 56.88 164 MET A C 1
ATOM 1312 O O . MET A 1 164 ? 29.013 -0.873 -65.484 1.00 56.88 164 MET A O 1
ATOM 1316 N N . SER A 1 165 ? 29.592 -2.675 -66.699 1.00 57.44 165 SER A N 1
ATOM 1317 C CA . SER A 1 165 ? 28.262 -2.967 -67.242 1.00 57.44 165 SER A CA 1
ATOM 1318 C C . SER A 1 165 ? 27.349 -3.688 -66.240 1.00 57.44 165 SER A C 1
ATOM 1320 O O . SER A 1 165 ? 27.772 -4.560 -65.483 1.00 57.44 165 SER A O 1
ATOM 1322 N N . PHE A 1 166 ? 26.053 -3.363 -66.281 1.00 54.22 166 PHE A N 1
ATOM 1323 C CA . PHE A 1 166 ? 25.007 -3.868 -65.374 1.00 54.22 166 PHE A CA 1
ATOM 1324 C C . PHE A 1 166 ? 24.527 -5.307 -65.679 1.00 54.22 166 PHE A C 1
ATOM 1326 O O . PHE A 1 166 ? 23.366 -5.647 -65.466 1.00 54.22 166 PHE A O 1
ATOM 1333 N N . THR A 1 167 ? 25.397 -6.183 -66.185 1.00 56.38 167 THR A N 1
ATOM 1334 C CA . THR A 1 167 ? 25.033 -7.578 -66.491 1.00 56.38 167 THR A CA 1
ATOM 1335 C C . THR A 1 167 ? 25.306 -8.506 -65.310 1.00 56.38 167 THR A C 1
ATOM 1337 O O . THR A 1 167 ? 26.463 -8.793 -65.003 1.00 56.38 167 THR A O 1
ATOM 1340 N N . ASN A 1 168 ? 24.235 -9.010 -64.687 1.00 52.25 168 ASN A N 1
ATOM 1341 C CA . ASN A 1 168 ? 24.281 -10.010 -63.616 1.00 52.25 168 ASN A CA 1
ATOM 1342 C C . ASN A 1 168 ? 25.101 -11.250 -64.059 1.00 52.25 168 ASN A C 1
ATOM 1344 O O . ASN A 1 168 ? 24.739 -11.879 -65.061 1.00 52.25 168 ASN A O 1
ATOM 1348 N N . PRO A 1 169 ? 26.179 -11.635 -63.342 1.00 58.31 169 PRO A N 1
ATOM 1349 C CA . PRO A 1 169 ? 27.069 -12.718 -63.764 1.00 58.31 169 PRO A CA 1
ATOM 1350 C C . PRO A 1 169 ? 26.389 -14.092 -63.856 1.00 58.31 169 PRO A C 1
ATOM 1352 O O . PRO A 1 169 ? 26.868 -14.939 -64.608 1.00 58.31 169 PRO A O 1
ATOM 1355 N N . GLN A 1 170 ? 25.265 -14.314 -63.162 1.00 58.47 170 GLN A N 1
ATOM 1356 C CA . GLN A 1 170 ? 24.535 -15.589 -63.199 1.00 58.47 170 GLN A CA 1
ATOM 1357 C C . GLN A 1 170 ? 23.741 -15.818 -64.500 1.00 58.47 170 GLN A C 1
ATOM 1359 O O . GLN A 1 170 ? 23.438 -16.958 -64.833 1.00 58.47 170 GLN A O 1
ATOM 1364 N N . LEU A 1 171 ? 23.446 -14.766 -65.277 1.00 54.50 171 LEU A N 1
ATOM 1365 C CA . LEU A 1 171 ? 22.692 -14.861 -66.542 1.00 54.50 171 LEU A CA 1
ATOM 1366 C C . LEU A 1 171 ? 23.590 -14.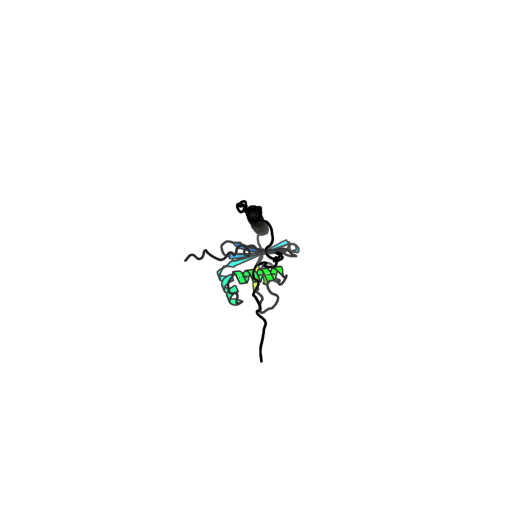885 -67.790 1.00 54.50 171 LEU A C 1
ATOM 1368 O O . LEU A 1 171 ? 23.114 -14.795 -68.926 1.00 54.50 171 LEU A O 1
ATOM 1372 N N . ARG A 1 172 ? 24.909 -15.010 -67.611 1.00 58.09 172 ARG A N 1
ATOM 1373 C CA . ARG A 1 172 ? 25.874 -15.000 -68.713 1.00 58.09 172 ARG A CA 1
ATOM 1374 C C . ARG A 1 172 ? 25.845 -16.342 -69.457 1.00 58.09 172 ARG A C 1
ATOM 1376 O O . ARG A 1 172 ? 26.597 -17.256 -69.122 1.00 58.09 172 ARG A O 1
ATOM 1383 N N . LYS A 1 173 ? 25.012 -16.453 -70.504 1.00 62.84 173 LYS A N 1
ATOM 1384 C CA . LYS A 1 173 ? 25.101 -17.555 -71.484 1.00 62.84 173 LYS A CA 1
ATOM 1385 C C . LYS A 1 173 ? 26.536 -17.612 -72.020 1.00 62.84 173 LYS A C 1
ATOM 1387 O O . LYS A 1 173 ? 26.966 -16.716 -72.747 1.00 62.84 173 LYS A O 1
ATOM 1392 N N . ARG A 1 174 ? 27.293 -18.640 -71.623 1.00 63.06 174 ARG A N 1
ATOM 1393 C CA . ARG A 1 174 ? 28.662 -18.860 -72.103 1.00 63.06 174 ARG A CA 1
ATOM 1394 C C . ARG A 1 174 ? 28.596 -19.139 -73.605 1.00 63.06 174 ARG A C 1
ATOM 1396 O O . ARG A 1 174 ? 27.934 -20.087 -74.017 1.00 63.06 174 ARG A O 1
ATOM 1403 N N . LYS A 1 175 ? 29.267 -18.319 -74.419 1.00 63.34 175 LYS A N 1
ATOM 1404 C CA . LYS A 1 175 ? 29.543 -18.693 -75.813 1.00 63.34 175 LYS A CA 1
ATOM 1405 C C . LYS A 1 175 ? 30.470 -19.920 -75.798 1.00 63.34 175 LYS A C 1
ATOM 1407 O O . LYS A 1 175 ? 31.349 -19.963 -74.932 1.00 63.34 175 LYS A O 1
ATOM 1412 N N . PRO A 1 176 ? 30.298 -20.899 -76.703 1.00 62.66 176 PRO A N 1
ATOM 1413 C CA . PRO A 1 176 ? 31.263 -21.983 -76.843 1.00 62.66 176 PRO A CA 1
ATOM 1414 C C . PRO A 1 176 ? 32.640 -21.405 -77.192 1.00 62.66 176 PRO A C 1
ATOM 1416 O O . PRO A 1 176 ? 32.739 -20.417 -77.922 1.00 62.66 176 PRO A O 1
ATOM 1419 N N . ALA A 1 177 ? 33.697 -22.004 -76.647 1.00 62.03 177 ALA A N 1
ATOM 1420 C CA . ALA A 1 177 ? 35.067 -21.592 -76.918 1.00 62.03 177 ALA A CA 1
ATOM 1421 C C . ALA A 1 177 ? 35.517 -22.138 -78.282 1.00 62.03 177 ALA A C 1
ATOM 1423 O O . ALA A 1 177 ? 36.028 -23.252 -78.383 1.00 62.03 177 ALA A O 1
ATOM 1424 N N . THR A 1 178 ? 35.320 -21.357 -79.342 1.00 53.59 178 THR A N 1
ATOM 1425 C CA . THR A 1 178 ? 35.904 -21.637 -80.658 1.00 53.59 178 THR A CA 1
ATOM 1426 C C . THR A 1 178 ? 37.420 -21.437 -80.569 1.00 53.59 178 THR A C 1
ATOM 1428 O O . THR A 1 178 ? 37.867 -20.301 -80.427 1.00 53.59 178 THR A O 1
ATOM 1431 N N . GLY A 1 179 ? 38.213 -22.515 -80.619 1.00 59.00 179 GLY A N 1
ATOM 1432 C CA . GLY A 1 179 ? 39.682 -22.399 -80.612 1.00 59.00 179 GLY A CA 1
ATOM 1433 C C . GLY A 1 179 ? 40.502 -23.542 -80.002 1.00 59.00 179 GLY A C 1
ATOM 1434 O O . GLY A 1 179 ? 41.722 -23.440 -80.007 1.00 59.00 179 GLY A O 1
ATOM 1435 N N . LEU A 1 180 ? 39.892 -24.621 -79.495 1.00 53.53 180 LEU A N 1
ATOM 1436 C CA . LEU A 1 180 ? 40.621 -25.829 -79.072 1.00 53.53 180 LEU A CA 1
ATOM 1437 C C . LEU A 1 180 ? 40.091 -27.074 -79.789 1.00 53.53 180 LEU A C 1
ATOM 1439 O O . LEU A 1 180 ? 39.289 -27.840 -79.258 1.00 53.53 180 LEU A O 1
ATOM 1443 N N . THR A 1 181 ? 40.566 -27.277 -81.016 1.00 50.50 181 THR A N 1
ATOM 1444 C CA . THR A 1 181 ? 40.493 -28.569 -81.703 1.00 50.50 181 THR A CA 1
ATOM 1445 C C . THR A 1 181 ? 41.546 -29.503 -81.117 1.00 50.50 181 THR A C 1
ATOM 1447 O O . THR A 1 181 ? 42.711 -29.458 -81.515 1.00 50.50 181 THR A O 1
ATOM 1450 N N . PHE A 1 182 ? 41.143 -30.365 -80.186 1.00 48.16 182 PHE A N 1
ATOM 145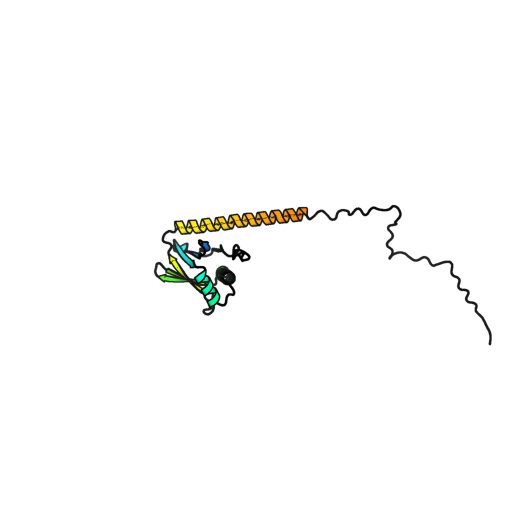1 C CA . PHE A 1 182 ? 41.927 -31.559 -79.884 1.00 48.16 182 PHE A CA 1
ATOM 1452 C C . PHE A 1 182 ? 41.785 -32.515 -81.066 1.00 48.16 182 PHE A C 1
ATOM 1454 O O . PHE A 1 182 ? 40.689 -32.988 -81.360 1.00 48.16 182 PHE A O 1
ATOM 1461 N N . ILE A 1 183 ? 42.889 -32.748 -81.774 1.00 47.41 183 ILE A N 1
ATOM 1462 C CA . ILE A 1 183 ? 42.938 -33.690 -82.890 1.00 47.41 183 ILE A CA 1
ATOM 1463 C C . ILE A 1 183 ? 42.848 -35.096 -82.296 1.00 47.41 183 ILE A C 1
ATOM 1465 O O . ILE A 1 183 ? 43.819 -35.604 -81.739 1.00 47.41 183 ILE A O 1
ATOM 1469 N N . SER A 1 184 ? 41.681 -35.726 -82.408 1.00 50.62 184 SER A N 1
ATOM 1470 C CA . SER A 1 184 ? 41.538 -37.162 -82.196 1.00 50.62 184 SER A CA 1
ATOM 1471 C C . SER A 1 184 ? 42.099 -37.894 -83.413 1.00 50.62 184 SER A C 1
ATOM 1473 O O . SER A 1 184 ? 41.395 -38.092 -84.402 1.00 50.62 184 SER A O 1
ATOM 1475 N N . SER A 1 185 ? 43.369 -38.288 -83.354 1.00 44.03 185 SER A N 1
ATOM 1476 C CA . SER A 1 185 ? 43.942 -39.239 -84.306 1.00 44.03 185 SER A CA 1
ATOM 1477 C C . SER A 1 185 ? 43.492 -40.666 -83.968 1.00 44.03 185 SER A C 1
ATOM 1479 O O . SER A 1 185 ? 44.215 -41.423 -83.323 1.00 44.03 185 SER A O 1
ATOM 1481 N N . THR A 1 186 ? 42.282 -41.005 -84.406 1.00 46.47 186 THR A N 1
ATOM 1482 C CA . THR A 1 186 ? 41.945 -42.337 -84.945 1.00 46.47 186 THR A CA 1
ATOM 1483 C C . THR A 1 186 ? 42.789 -42.586 -86.208 1.00 46.47 186 THR A C 1
ATOM 1485 O O . THR A 1 186 ? 43.070 -41.615 -86.910 1.00 46.47 186 THR A O 1
ATOM 1488 N N . ASP A 1 187 ? 43.210 -43.769 -86.658 1.00 43.31 187 ASP A N 1
ATOM 1489 C CA . ASP A 1 187 ? 43.376 -45.128 -86.096 1.00 43.31 187 ASP A CA 1
ATOM 1490 C C . ASP A 1 187 ? 44.663 -45.703 -86.785 1.00 43.31 187 ASP A C 1
ATOM 1492 O O . ASP A 1 187 ? 45.402 -44.926 -87.390 1.00 43.31 187 ASP A O 1
ATOM 1496 N N . ASN A 1 188 ? 45.062 -46.984 -86.825 1.00 38.81 188 ASN A N 1
ATOM 1497 C CA . ASN A 1 188 ? 44.553 -48.294 -86.377 1.00 38.81 188 ASN A CA 1
ATOM 1498 C C . ASN A 1 188 ? 45.757 -49.278 -86.312 1.00 38.81 188 ASN A C 1
ATOM 1500 O O . ASN A 1 188 ? 46.800 -48.945 -86.878 1.00 38.81 188 ASN A O 1
ATOM 1504 N N . ALA A 1 189 ? 45.603 -50.481 -85.730 1.00 36.50 189 ALA A N 1
ATOM 1505 C CA . ALA A 1 189 ? 45.917 -51.777 -86.382 1.00 36.50 189 ALA A CA 1
ATOM 1506 C C . ALA A 1 189 ? 46.143 -52.949 -85.398 1.00 36.50 189 ALA A C 1
ATOM 1508 O O . ALA A 1 189 ? 46.961 -52.838 -84.489 1.00 36.50 189 ALA A O 1
ATOM 1509 N N . THR A 1 190 ? 45.491 -54.078 -85.729 1.00 37.78 190 THR A N 1
ATOM 1510 C CA . THR A 1 190 ? 45.767 -55.493 -85.356 1.00 37.78 190 THR A CA 1
ATOM 1511 C C . THR A 1 190 ? 45.818 -55.873 -83.878 1.00 37.78 190 THR A C 1
ATOM 1513 O O . THR A 1 190 ? 46.850 -55.599 -83.232 1.00 37.78 190 THR A O 1
#

pLDDT: mean 72.25, std 18.83, range [28.25, 96.0]

Radius of gyration: 36.22 Å; Cα contacts (8 Å, |Δi|>4): 187; chains: 1; bounding box: 65×73×104 Å

Organism: Hydatigena taeniaeformis (NCBI:txid6205)

Solvent-accessible surface area (backbone atoms only — not comparable to full-atom values): 11613 Å² total; per-residue (Å²): 137,77,95,84,69,93,74,85,52,70,87,65,37,66,42,80,48,80,70,87,42,39,39,36,36,35,72,54,98,73,18,46,35,41,38,40,36,34,69,93,76,73,47,42,31,32,36,79,41,45,59,64,59,46,46,52,52,13,56,77,69,75,31,95,38,54,67,58,43,48,52,51,50,50,52,24,52,78,65,70,25,53,50,76,42,81,74,54,100,51,33,33,38,40,32,38,40,88,46,84,96,59,50,52,75,44,75,24,36,52,51,95,47,64,65,60,52,52,50,50,51,50,54,49,53,49,52,52,47,55,49,49,52,50,51,51,47,54,49,49,52,50,51,50,47,51,63,64,73,55,72,65,91,75,67,87,74,71,80,77,68,89,84,77,76,95,69,64,77,92,73,60,80,75,74,81,81,87,85,75,84,78,81,79,81,78,84,86,84,135

Sequence (190 aa):
MSLSQCLDLSNTRDFVHVDEEVIFFSEINKALHVFAFFPDKGCGYSGSFSTLFLREMARKFDFSNIHSLLIWARDRISGKRYSFQDVDSENVRFTMGSVLSHQLSLQLSRSENETDLVVALAKALLRKQARVEELVKANSEFLNQLNIEDPTSSSSKKRRTSGMSFTNPQLRKRKPATGLTFISSTDNAT

Nearest PDB structures (foldseek):
  6hxt-assembly1_A-2  TM=6.527E-01  e=1.774E-03  Homo sapiens
  6hxt-assembly2_B  TM=6.850E-01  e=4.620E-03  Homo sapiens
  6hxy-assembly1_A-2  TM=5.770E-01  e=8.533E-04  Danio rerio
  6hxv-assembly1_B  TM=5.787E-01  e=1.985E-03  Danio rerio
  6hxv-assembly1_A  TM=5.193E-01  e=9.550E-04  Danio rerio

Secondary structure (DSSP, 8-state):
--TTSS--THHHHSEEEESSSEEEEEEETTEEEEEEEEGGGTEEEEEEEEHHHHHHHHHHTT-SSHHHHHHHHHHHHHTT-EEEEE-SSSEEEEEE-SSGGG-EEEEEEE-S-HHHHHHHHHHHHHHHHHHHHHHHHHHHHHHHHHHHS------------TT-----GGG--PPP-TT-----------